Protein AF-A0A5M9JYK7-F1 (afdb_monomer)

Secondary structure (DSSP, 8-state):
-GGGT--EEEE---SSHHHHHHHHHHHGGG-SEEEE-GGG-TT----TTTSHHHHHHHHHHHHT-EEEEEEEE-S-HHHHHHHHHSTTT-HHHH-SEEEEESTT-THHHHHHHHHHHHHHHHHTT----------PPPPP------------------------------------PPP--EEEEE---S-----S-S--TTS------PPTT-PPPPPHHHHHHHHHHHHHHTTTTEEEEE-SS----STT--PEEEE--B-PPPTT-TTPPPP--SSS---B-HHHHHHTT-SEEEESHHHHT--

InterPro domains:
  IPR001754 Orotidine 5'-phosphate decarboxylase domain [PF00215] (6-123)
  IPR001754 Orotidine 5'-phosphate decarboxylase domain [PF00215] (221-306)
  IPR001754 Orotidine 5'-phosphate decarboxylase domain [SM00934] (7-307)
  IPR011060 Ribulose-phosphate binding barrel [SSF51366] (2-306)
  IPR013785 Aldolase-type TIM barrel [G3DSA:3.20.20.70] (1-307)
  IPR014732 Orotidine 5'-phosphate decarboxylase [PTHR32119] (1-306)
  IPR018089 Orotidine 5'-phosphate decarboxylase, active site [PS00156] (67-80)

Sequence (307 aa):
MTLKQSNLCVSADVSTTGELLRLADAVGPSIVVLKTHYDLINNWDYNPTTGTGARLNRLARRHGFLIFEDRKFGDIGNTVQLQYTEGTAKIIEWSHITNVNMIPGKASVDSMAEAAARWRERKRYEVKTDISVGTPRPESIEDDEDQITSPISLNSKPNEFADGSHGLEAHDEMNIGRKASIVSITTVSQHFEPANSPRSRSDFDIEEEAYPGIDEAPLERDYTDACVASAREHKQYVMGFISQESLNTDADDDFISMTPGCQLPPENDEEAELEGDGKGQQYNTPGKLVGLGCDVVIVGRGILRAD

Nearest PDB structures (foldseek):
  2v30-assembly1_A  TM=9.308E-01  e=7.669E-21  Homo sapiens
  8u0z-assembly1_A  TM=8.889E-01  e=4.157E-20  Coffea arabica
  2jgy-assembly1_B  TM=9.109E-01  e=2.843E-18  Homo sapiens
  2jgy-assembly1_A  TM=8.913E-01  e=2.233E-18  Homo sapiens
  8u0z-assembly1_B  TM=8.763E-01  e=1.286E-17  Coffea arabica

pLDDT: mean 75.57, std 25.3, range [24.7, 98.75]

Foldseek 3Di:
DVVLPAQAEEAQQDAALVSSLVVLLVCLQHYAEYEYALVSHPDFDLDLCPTSLNSSQVSCVVSVHFYEYAPAAEDAQVVLLCVCCHDSPRVLSRHLEYEYECNNHLSNVVNNLVSQVVVLVVVVPDDDDDDDDDDDDDDDDDDDDDDDDDDDDDDDDDDDDDDDDDDDDDDDDDDPDRGGRAYAYEQPQQPDPPPVDVPPVPDDPDPPDDDPPDDDDDDSVVSLVSSVVSCVVPVVHYQYYAHQADPPDDPPDRHAYEYEQEAQDDPVDNPDQDDAPVPRRHHDYPVVSVVRVHSHYYDYCNVVVDD

Organism: Monilinia fructicola (NCBI:txid38448)

Structure (mmCIF, N/CA/C/O backbone):
data_AF-A0A5M9JYK7-F1
#
_entry.id   AF-A0A5M9JYK7-F1
#
loop_
_atom_site.group_PDB
_atom_site.id
_atom_site.type_symbol
_atom_site.label_atom_id
_atom_site.label_alt_id
_atom_site.label_comp_id
_atom_site.label_asym_id
_atom_site.label_entity_id
_atom_site.label_seq_id
_atom_site.pdbx_PDB_ins_code
_atom_site.Cartn_x
_atom_site.Cartn_y
_atom_site.Cartn_z
_atom_site.occupancy
_atom_site.B_iso_or_equiv
_atom_site.auth_seq_id
_atom_site.auth_comp_id
_atom_site.auth_asym_id
_atom_site.auth_atom_id
_atom_site.pdbx_PDB_model_num
ATOM 1 N N . MET A 1 1 ? -15.557 0.238 -0.895 1.00 89.75 1 MET A N 1
ATOM 2 C CA . MET A 1 1 ? -15.848 1.433 -0.077 1.00 89.75 1 MET A CA 1
ATOM 3 C C . MET A 1 1 ? -17.348 1.627 0.075 1.00 89.75 1 MET A C 1
ATOM 5 O O . MET A 1 1 ? -17.850 1.290 1.136 1.00 89.75 1 MET A O 1
ATOM 9 N N . THR A 1 2 ? -18.087 1.998 -0.977 1.00 94.06 2 THR A N 1
ATOM 10 C CA . THR A 1 2 ? -19.542 2.272 -0.916 1.00 94.06 2 THR A CA 1
ATOM 11 C C . THR A 1 2 ? -20.386 1.159 -0.286 1.00 94.06 2 THR A C 1
ATOM 13 O O . THR A 1 2 ? -21.128 1.424 0.650 1.00 94.06 2 THR A O 1
ATOM 16 N N . LEU A 1 3 ? -20.225 -0.098 -0.727 1.00 93.88 3 LEU A N 1
ATOM 17 C CA . LEU A 1 3 ? -21.000 -1.236 -0.196 1.00 93.88 3 LEU A CA 1
ATOM 18 C C . LEU A 1 3 ? -20.774 -1.497 1.299 1.00 93.88 3 LEU A C 1
ATOM 20 O O . LEU A 1 3 ? -21.675 -1.968 1.980 1.00 93.88 3 LEU A O 1
ATOM 24 N N . LYS A 1 4 ? -19.567 -1.213 1.794 1.00 95.06 4 LYS A N 1
ATOM 25 C CA . LYS A 1 4 ? -19.180 -1.441 3.193 1.00 95.06 4 LYS A CA 1
ATOM 26 C C . LYS A 1 4 ? -19.300 -0.182 4.046 1.00 95.06 4 LYS A C 1
ATOM 28 O O . LYS A 1 4 ? -18.967 -0.234 5.220 1.00 95.06 4 LYS A O 1
ATOM 33 N N . GLN A 1 5 ? -19.689 0.940 3.431 1.00 96.94 5 GLN A N 1
ATOM 34 C CA . GLN A 1 5 ? -19.696 2.274 4.035 1.00 96.94 5 GLN A CA 1
ATOM 35 C C . GLN A 1 5 ? -18.413 2.564 4.829 1.00 96.94 5 GLN A C 1
ATOM 37 O O . GLN A 1 5 ? -18.447 3.074 5.941 1.00 96.94 5 GLN A O 1
ATOM 42 N N . SER A 1 6 ? -17.272 2.185 4.251 1.00 96.94 6 SER A N 1
ATOM 43 C CA . SER A 1 6 ? -15.971 2.267 4.907 1.00 96.94 6 SER A CA 1
ATOM 44 C C . SER A 1 6 ? -14.921 2.765 3.933 1.00 96.94 6 SER A C 1
ATOM 46 O O . SER A 1 6 ? -14.895 2.369 2.762 1.00 96.94 6 SER A O 1
ATOM 48 N N . ASN A 1 7 ? -14.041 3.606 4.452 1.00 97.12 7 ASN A N 1
ATOM 49 C CA . ASN A 1 7 ? -12.813 4.051 3.825 1.00 97.12 7 ASN A CA 1
ATOM 50 C C . ASN A 1 7 ? -11.592 3.776 4.719 1.00 97.12 7 ASN A C 1
ATOM 52 O O . ASN A 1 7 ? -10.598 4.495 4.683 1.00 97.12 7 ASN A O 1
ATOM 56 N N . LEU A 1 8 ? -11.675 2.728 5.539 1.00 98.25 8 LEU A N 1
ATOM 57 C CA . LEU A 1 8 ? -10.618 2.354 6.466 1.00 98.25 8 LEU A CA 1
ATOM 58 C C . LEU A 1 8 ? -9.653 1.342 5.840 1.00 98.25 8 LEU A C 1
ATOM 60 O O . LEU A 1 8 ? -10.057 0.275 5.360 1.00 98.25 8 LEU A O 1
ATOM 64 N N . CYS A 1 9 ? -8.365 1.653 5.925 1.00 98.62 9 CYS A N 1
ATOM 65 C CA . CYS A 1 9 ? -7.265 0.722 5.753 1.00 98.62 9 CYS A CA 1
ATOM 66 C C . CYS A 1 9 ? -6.640 0.398 7.117 1.00 98.62 9 CYS A C 1
ATOM 68 O O . CYS A 1 9 ? -6.254 1.302 7.858 1.00 98.62 9 CYS A O 1
ATOM 70 N N . VAL A 1 10 ? -6.507 -0.887 7.451 1.00 98.69 10 VAL A N 1
ATOM 71 C CA . VAL A 1 10 ? -5.803 -1.312 8.674 1.00 98.69 10 VAL A CA 1
ATOM 72 C C . VAL A 1 10 ? -4.359 -1.674 8.348 1.00 98.69 10 VAL A C 1
ATOM 74 O O . VAL A 1 10 ? -4.120 -2.543 7.513 1.00 98.69 10 VAL A O 1
ATOM 77 N N . SER A 1 11 ? -3.405 -1.040 9.037 1.00 98.38 11 SER A N 1
ATOM 78 C CA . SER A 1 11 ? -1.985 -1.417 9.045 1.00 98.38 11 SER A CA 1
ATOM 79 C C . SER A 1 11 ? -1.761 -2.556 10.033 1.00 98.38 11 SER A C 1
ATOM 81 O O . SER A 1 11 ? -1.715 -2.340 11.243 1.00 98.38 11 SER A O 1
ATOM 83 N N . ALA A 1 12 ? -1.654 -3.778 9.518 1.00 98.06 12 ALA A N 1
ATOM 84 C CA . ALA A 1 12 ? -1.535 -5.000 10.304 1.00 98.06 12 ALA A CA 1
ATOM 85 C C . ALA A 1 12 ? -0.074 -5.305 10.686 1.00 98.06 12 ALA A C 1
ATOM 87 O O . ALA A 1 12 ? 0.472 -6.346 10.321 1.00 98.06 12 ALA A O 1
ATOM 88 N N . ASP A 1 13 ? 0.554 -4.391 11.428 1.00 97.19 13 ASP A N 1
ATOM 89 C CA . ASP A 1 13 ? 1.955 -4.484 11.858 1.00 97.19 13 ASP A CA 1
ATOM 90 C C . ASP A 1 13 ? 2.110 -5.419 13.073 1.00 97.19 13 ASP A C 1
ATOM 92 O O . ASP A 1 13 ? 2.351 -4.993 14.203 1.00 97.19 13 ASP A O 1
ATOM 96 N N . VAL A 1 14 ? 1.927 -6.717 12.830 1.00 97.94 14 VAL A N 1
ATOM 97 C CA . VAL A 1 14 ? 2.096 -7.809 13.805 1.00 97.94 14 VAL A CA 1
ATOM 98 C C . VAL A 1 14 ? 3.279 -8.696 13.413 1.00 97.94 14 VAL A C 1
ATOM 100 O O . VAL A 1 14 ? 3.763 -8.622 12.289 1.00 97.94 14 VAL A O 1
ATOM 103 N N . SER A 1 15 ? 3.759 -9.550 14.321 1.00 97.56 15 SER A N 1
ATOM 104 C CA . SER A 1 15 ? 4.987 -10.334 14.092 1.00 97.56 15 SER A CA 1
ATOM 105 C C . SER A 1 15 ? 4.751 -11.785 13.675 1.00 97.56 15 SER A C 1
ATOM 107 O O . SER A 1 15 ? 5.704 -12.491 13.336 1.00 97.56 15 SER A O 1
ATOM 109 N N . THR A 1 16 ? 3.509 -12.279 13.716 1.00 98.50 16 THR A N 1
ATOM 110 C CA . THR A 1 16 ? 3.208 -13.684 13.405 1.00 98.50 16 THR A CA 1
ATOM 111 C C . THR A 1 16 ? 2.053 -13.851 12.421 1.00 98.50 16 THR A C 1
ATOM 113 O O . THR A 1 16 ? 1.063 -13.119 12.438 1.00 98.50 16 THR A O 1
ATOM 116 N N . THR A 1 17 ? 2.128 -14.905 11.604 1.00 98.38 17 THR A N 1
ATOM 117 C CA . THR A 1 17 ? 1.060 -15.295 10.669 1.00 98.38 17 THR A CA 1
ATOM 118 C C . THR A 1 17 ? -0.268 -15.538 11.398 1.00 98.38 17 THR A C 1
ATOM 120 O O . THR A 1 17 ? -1.339 -15.246 10.868 1.00 98.38 17 THR A O 1
ATOM 123 N N . GLY A 1 18 ? -0.223 -16.088 12.616 1.00 98.38 18 GLY A N 1
ATOM 124 C CA . GLY A 1 18 ? -1.423 -16.376 13.401 1.00 98.38 18 GLY A CA 1
ATOM 125 C C . GLY A 1 18 ? -2.172 -15.109 13.812 1.00 98.38 18 GLY A C 1
ATOM 126 O O . GLY A 1 18 ? -3.389 -15.049 13.654 1.00 98.38 18 GLY A O 1
ATOM 127 N N . GLU A 1 19 ? -1.453 -14.103 14.310 1.00 98.19 19 GLU A N 1
ATOM 128 C CA . GLU A 1 19 ? -2.026 -12.798 14.662 1.00 98.19 19 GLU A CA 1
ATOM 129 C C . GLU A 1 19 ? -2.559 -12.083 13.428 1.00 98.19 19 GLU A C 1
ATOM 131 O O . GLU A 1 19 ? -3.698 -11.628 13.445 1.00 98.19 19 GLU A O 1
ATOM 136 N N . LEU A 1 20 ? -1.785 -12.076 12.339 1.00 98.69 20 LEU A N 1
ATOM 137 C CA . LEU A 1 20 ? -2.159 -11.409 11.095 1.00 98.69 20 LEU A CA 1
ATOM 138 C C . LEU A 1 20 ? -3.490 -11.934 10.550 1.00 98.69 20 LEU A C 1
ATOM 140 O O . LEU A 1 20 ? -4.377 -11.160 10.203 1.00 98.69 20 LEU A O 1
ATOM 144 N N . LEU A 1 21 ? -3.654 -13.258 10.504 1.00 98.62 21 LEU A N 1
ATOM 145 C CA . LEU A 1 21 ? -4.875 -13.872 9.984 1.00 98.62 21 LEU A CA 1
ATOM 146 C C . LEU A 1 21 ? -6.075 -13.693 10.918 1.00 98.62 21 LEU A C 1
ATOM 148 O O . LEU A 1 21 ? -7.182 -13.503 10.422 1.00 98.62 21 LEU A O 1
ATOM 152 N N . ARG A 1 22 ? -5.876 -13.742 12.244 1.00 98.56 22 ARG A N 1
ATOM 153 C CA . ARG A 1 22 ? -6.954 -13.466 13.211 1.00 98.56 22 ARG A CA 1
ATOM 154 C C . ARG A 1 22 ? -7.416 -12.017 13.121 1.00 98.56 22 ARG A C 1
ATOM 156 O O . ARG A 1 22 ? -8.615 -11.777 13.049 1.00 98.56 22 ARG A O 1
ATOM 163 N N . LEU A 1 23 ? -6.473 -11.078 13.073 1.00 98.50 23 LEU A N 1
ATOM 164 C CA . LEU A 1 23 ? -6.766 -9.661 12.902 1.00 98.50 23 LEU A CA 1
ATOM 165 C C . LEU A 1 23 ? -7.528 -9.428 11.596 1.00 98.50 23 LEU A C 1
ATOM 167 O O . LEU A 1 23 ? -8.591 -8.823 11.623 1.00 98.50 23 LEU A O 1
ATOM 171 N N . ALA A 1 24 ? -7.028 -9.956 10.475 1.00 98.50 24 ALA A N 1
ATOM 172 C CA . ALA A 1 24 ? -7.654 -9.805 9.163 1.00 98.50 24 ALA A CA 1
ATOM 173 C C . ALA A 1 24 ? -9.088 -10.360 9.103 1.00 98.50 24 ALA A C 1
ATOM 175 O O . ALA A 1 24 ? -9.934 -9.786 8.421 1.00 98.50 24 ALA A O 1
ATOM 176 N N . ASP A 1 25 ? -9.369 -11.469 9.793 1.00 98.44 25 ASP A N 1
ATOM 177 C CA . ASP A 1 25 ? -10.724 -12.026 9.886 1.00 98.44 25 ASP A CA 1
ATOM 178 C C . ASP A 1 25 ? -11.631 -11.155 10.773 1.00 98.44 25 ASP A C 1
ATOM 180 O O . ASP A 1 25 ? -12.777 -10.910 10.407 1.00 98.44 25 ASP A O 1
ATOM 184 N N . ALA A 1 26 ? -11.103 -10.626 11.883 1.00 98.38 26 ALA A N 1
ATOM 185 C CA . ALA A 1 26 ? -11.845 -9.793 12.830 1.00 98.38 26 ALA A CA 1
ATOM 186 C C . ALA A 1 26 ? -12.199 -8.406 12.268 1.00 98.38 26 ALA A C 1
ATOM 188 O O . ALA A 1 26 ? -13.352 -7.988 12.336 1.00 98.38 26 ALA A O 1
ATOM 189 N N . VAL A 1 27 ? -11.229 -7.695 11.680 1.00 98.12 27 VAL A N 1
ATOM 190 C CA . VAL A 1 27 ? -11.460 -6.357 11.096 1.00 98.12 27 VAL A CA 1
ATOM 191 C C . VAL A 1 27 ? -12.045 -6.431 9.689 1.00 98.12 27 VAL A C 1
ATOM 193 O O . VAL A 1 27 ? -12.556 -5.433 9.181 1.00 98.12 27 VAL A O 1
ATOM 196 N N . GLY A 1 28 ? -11.974 -7.606 9.056 1.00 97.94 28 GLY A N 1
ATOM 197 C CA . GLY A 1 28 ? -12.358 -7.862 7.672 1.00 97.94 28 GLY A CA 1
ATOM 198 C C . GLY A 1 28 ? -13.677 -7.207 7.263 1.00 97.94 28 GLY A C 1
ATOM 199 O O . GLY A 1 28 ? -13.671 -6.493 6.262 1.00 97.94 28 GLY A O 1
ATOM 200 N N . PRO A 1 29 ? -14.787 -7.366 8.008 1.00 97.50 29 PRO A N 1
ATOM 201 C CA . PRO A 1 29 ? -16.074 -6.744 7.684 1.00 97.50 29 PRO A CA 1
ATOM 202 C C . PRO A 1 29 ? -16.071 -5.206 7.651 1.00 97.50 29 PRO A C 1
ATOM 204 O O . PRO A 1 29 ? -16.860 -4.628 6.909 1.00 97.50 29 PRO A O 1
ATOM 207 N N . SER A 1 30 ? -15.161 -4.546 8.370 1.00 98.06 30 SER A N 1
ATOM 208 C CA . SER A 1 30 ? -15.150 -3.084 8.556 1.00 98.06 30 SER A CA 1
ATOM 209 C C . SER A 1 30 ? -14.125 -2.347 7.690 1.00 98.06 30 SER A C 1
ATOM 211 O O . SER A 1 30 ? -14.181 -1.124 7.592 1.00 98.06 30 SER A O 1
ATOM 213 N N . ILE A 1 31 ? -13.190 -3.054 7.051 1.00 98.31 31 ILE A N 1
ATOM 214 C CA . ILE A 1 31 ? -12.087 -2.445 6.284 1.00 98.31 31 ILE A CA 1
ATOM 215 C C . ILE A 1 31 ? -12.270 -2.591 4.775 1.00 98.31 31 ILE A C 1
ATOM 217 O O . ILE A 1 31 ? -12.916 -3.523 4.297 1.00 98.31 31 ILE A O 1
ATOM 221 N N . VAL A 1 32 ? -11.646 -1.711 3.998 1.00 98.06 32 VAL A N 1
ATOM 222 C CA . VAL A 1 32 ? -11.564 -1.847 2.532 1.00 98.06 32 VAL A CA 1
ATOM 223 C C . VAL A 1 32 ? -10.190 -2.281 2.053 1.00 98.06 32 VAL A C 1
ATOM 225 O O . VAL A 1 32 ? -10.090 -2.905 0.996 1.00 98.06 32 VAL A O 1
ATOM 228 N N . VAL A 1 33 ? -9.152 -2.015 2.845 1.00 98.50 33 VAL A N 1
ATOM 229 C CA . VAL A 1 33 ? -7.779 -2.438 2.572 1.00 98.50 33 VAL A CA 1
ATOM 230 C C . VAL A 1 33 ? -7.147 -2.979 3.854 1.00 98.50 33 VAL A C 1
ATOM 232 O O . VAL A 1 33 ? -7.311 -2.412 4.932 1.00 98.50 33 VAL A O 1
ATOM 235 N N . LEU A 1 34 ? -6.427 -4.089 3.740 1.00 98.69 34 LEU A N 1
ATOM 236 C CA . LEU A 1 34 ? -5.527 -4.590 4.770 1.00 98.69 34 LEU A CA 1
ATOM 237 C C . LEU A 1 34 ? -4.098 -4.347 4.291 1.00 98.69 34 LEU A C 1
ATOM 239 O O . LEU A 1 34 ? -3.667 -4.959 3.311 1.00 98.69 34 LEU A O 1
ATOM 243 N N . LYS A 1 35 ? -3.381 -3.456 4.971 1.00 98.75 35 LYS A N 1
ATOM 244 C CA . LYS A 1 35 ? -1.979 -3.176 4.692 1.00 98.75 35 LYS A CA 1
ATOM 245 C C . LYS A 1 35 ? -1.082 -4.114 5.495 1.00 98.75 35 LYS A C 1
ATOM 247 O O . LYS A 1 35 ? -1.273 -4.262 6.701 1.00 98.75 35 LYS A O 1
ATOM 252 N N . THR A 1 36 ? -0.105 -4.724 4.841 1.00 98.50 36 THR A N 1
ATOM 253 C CA . THR A 1 36 ? 0.834 -5.684 5.427 1.00 98.50 36 THR A CA 1
ATOM 254 C C . THR A 1 36 ? 2.276 -5.214 5.286 1.00 98.50 36 THR A C 1
ATOM 256 O O . THR A 1 36 ? 2.585 -4.396 4.421 1.00 98.50 36 THR A O 1
ATOM 259 N N . HIS A 1 37 ? 3.134 -5.762 6.142 1.00 98.38 37 HIS A N 1
ATOM 260 C CA . HIS A 1 37 ? 4.581 -5.821 5.965 1.00 98.38 37 HIS A CA 1
ATOM 261 C C . HIS A 1 37 ? 4.982 -7.288 6.151 1.00 98.38 37 HIS A C 1
ATOM 263 O O . HIS A 1 37 ? 5.146 -7.759 7.282 1.00 98.38 37 HIS A O 1
ATOM 269 N N . TYR A 1 38 ? 5.017 -8.066 5.064 1.00 97.12 38 TYR A N 1
ATOM 270 C CA . TYR A 1 38 ? 5.275 -9.514 5.169 1.00 97.12 38 TYR A CA 1
ATOM 271 C C . TYR A 1 38 ? 6.646 -9.821 5.792 1.00 97.12 38 TYR A C 1
ATOM 273 O O . TYR A 1 38 ? 6.822 -10.855 6.432 1.00 97.12 38 TYR A O 1
ATOM 281 N N . ASP A 1 39 ? 7.605 -8.918 5.606 1.00 96.50 39 ASP A N 1
ATOM 282 C CA . ASP A 1 39 ? 8.982 -8.995 6.082 1.00 96.50 39 ASP A CA 1
ATOM 283 C C . ASP A 1 39 ? 9.119 -8.809 7.602 1.00 96.50 39 ASP A C 1
ATOM 285 O O . ASP A 1 39 ? 10.151 -9.171 8.165 1.00 96.50 39 ASP A O 1
ATOM 289 N N . LEU A 1 40 ? 8.067 -8.348 8.290 1.00 96.88 40 LEU A N 1
ATOM 290 C CA . LEU A 1 40 ? 7.977 -8.357 9.756 1.00 96.88 40 LEU A CA 1
ATOM 291 C C . LEU A 1 40 ? 7.474 -9.695 10.326 1.00 96.88 40 LEU A C 1
ATOM 293 O O . LEU A 1 40 ? 7.554 -9.927 11.536 1.00 96.88 40 LEU A O 1
ATOM 297 N N . ILE A 1 41 ? 6.927 -10.579 9.485 1.00 97.88 41 ILE A N 1
ATOM 298 C CA . ILE A 1 41 ? 6.267 -11.810 9.925 1.00 97.88 41 ILE A CA 1
ATOM 299 C C . ILE A 1 41 ? 7.284 -12.949 10.042 1.00 97.88 41 ILE A C 1
ATOM 301 O O . ILE A 1 41 ? 7.700 -13.552 9.053 1.00 97.88 41 ILE A O 1
ATOM 305 N N . ASN A 1 42 ? 7.604 -13.326 11.281 1.00 97.44 42 ASN A N 1
ATOM 306 C CA . ASN A 1 42 ? 8.633 -14.324 11.603 1.00 97.44 42 ASN A CA 1
ATOM 307 C C . ASN A 1 42 ? 8.400 -15.702 10.959 1.00 97.44 42 ASN A C 1
ATOM 309 O O . ASN A 1 42 ? 9.345 -16.436 10.682 1.00 97.44 42 ASN A O 1
ATOM 313 N N . ASN A 1 43 ? 7.138 -16.087 10.766 1.00 97.25 43 ASN A N 1
ATOM 314 C CA . ASN A 1 43 ? 6.739 -17.394 10.244 1.00 97.25 43 ASN A CA 1
ATOM 315 C C . ASN A 1 43 ? 5.829 -17.268 9.017 1.00 97.25 43 ASN A C 1
ATOM 317 O O . ASN A 1 43 ? 4.771 -17.903 8.944 1.00 97.25 43 ASN A O 1
ATOM 321 N N . TRP A 1 44 ? 6.213 -16.409 8.072 1.00 97.62 44 TRP A N 1
ATOM 322 C CA . TRP A 1 44 ? 5.534 -16.315 6.785 1.00 97.62 44 TRP A CA 1
ATOM 323 C C . TRP A 1 44 ? 5.700 -17.620 5.992 1.00 97.62 44 TRP A C 1
ATOM 325 O O . TRP A 1 44 ? 6.816 -18.031 5.676 1.00 97.62 44 TRP A O 1
ATOM 335 N N . ASP A 1 45 ? 4.588 -18.279 5.661 1.00 97.00 45 ASP A N 1
ATOM 336 C CA . ASP A 1 45 ? 4.591 -19.454 4.789 1.00 97.00 45 ASP A CA 1
ATOM 337 C C . ASP A 1 45 ? 4.506 -19.001 3.325 1.00 97.00 45 ASP A C 1
ATOM 339 O O . ASP A 1 45 ? 3.495 -18.439 2.891 1.00 97.00 45 ASP A O 1
ATOM 343 N N . TYR A 1 46 ? 5.575 -19.261 2.571 1.00 95.75 46 TYR A N 1
ATOM 344 C CA . TYR A 1 46 ? 5.733 -18.877 1.168 1.00 95.75 46 TYR A CA 1
ATOM 345 C C . TYR A 1 46 ? 5.031 -19.819 0.178 1.00 95.75 46 TYR A C 1
ATOM 347 O O . TYR A 1 46 ? 5.139 -19.618 -1.033 1.00 95.75 46 TYR A O 1
ATOM 355 N N . ASN A 1 47 ? 4.311 -20.851 0.638 1.00 94.38 47 ASN A N 1
ATOM 356 C CA . ASN A 1 47 ? 3.578 -21.718 -0.278 1.00 94.38 47 ASN A CA 1
ATOM 357 C C . ASN A 1 47 ? 2.508 -20.914 -1.056 1.00 94.38 47 ASN A C 1
ATOM 359 O O . ASN A 1 47 ? 1.627 -20.304 -0.443 1.00 94.38 47 ASN A O 1
ATOM 363 N N . PRO A 1 48 ? 2.505 -20.955 -2.402 1.00 88.31 48 PRO A N 1
ATOM 364 C CA . PRO A 1 48 ? 1.627 -20.115 -3.221 1.00 88.31 48 PRO A CA 1
ATOM 365 C C . PRO A 1 48 ? 0.133 -20.461 -3.103 1.00 88.31 48 PRO A C 1
ATOM 367 O O . PRO A 1 48 ? -0.719 -19.656 -3.471 1.00 88.31 48 PRO A O 1
ATOM 370 N N . THR A 1 49 ? -0.210 -21.649 -2.599 1.00 89.88 49 THR A N 1
ATOM 371 C CA . THR A 1 49 ? -1.597 -22.148 -2.535 1.00 89.88 49 THR A CA 1
ATOM 372 C C . THR A 1 49 ? -2.111 -22.299 -1.104 1.00 89.88 49 THR A C 1
ATOM 374 O O . THR A 1 49 ? -3.275 -21.995 -0.810 1.00 89.88 49 THR A O 1
ATOM 377 N N . THR A 1 50 ? -1.243 -22.716 -0.183 1.00 94.56 50 THR A N 1
ATOM 378 C CA . THR A 1 50 ? -1.601 -22.973 1.217 1.00 94.56 50 THR A CA 1
ATOM 379 C C . THR A 1 50 ? -1.018 -21.958 2.192 1.00 94.56 50 THR A C 1
ATOM 381 O O . THR A 1 50 ? -1.522 -21.873 3.313 1.00 94.56 50 THR A O 1
ATOM 384 N N . GLY A 1 51 ? -0.022 -21.177 1.767 1.00 95.94 51 GLY A N 1
ATOM 385 C CA . GLY A 1 51 ? 0.750 -20.288 2.626 1.00 95.94 51 GLY A CA 1
ATOM 386 C C . GLY A 1 51 ? 0.025 -19.018 3.053 1.00 95.94 51 GLY A C 1
ATOM 387 O O . GLY A 1 51 ? -1.175 -18.836 2.811 1.00 95.94 51 GLY A O 1
ATOM 388 N N . THR A 1 52 ? 0.753 -18.124 3.721 1.00 97.81 52 THR A N 1
ATOM 389 C CA . THR A 1 52 ? 0.184 -16.942 4.384 1.00 97.81 52 THR A CA 1
ATOM 390 C C . THR A 1 52 ? -0.521 -16.024 3.387 1.00 97.81 52 THR A C 1
ATOM 392 O O . THR A 1 52 ? -1.696 -15.705 3.582 1.00 97.81 52 THR A O 1
ATOM 395 N N . GLY A 1 53 ? 0.125 -15.692 2.264 1.00 96.00 53 GLY A N 1
ATOM 396 C CA . GLY A 1 53 ? -0.479 -14.869 1.208 1.00 96.00 53 GLY A CA 1
ATOM 397 C C . GLY A 1 53 ? -1.739 -15.497 0.594 1.00 96.00 53 GLY A C 1
ATOM 398 O O . GLY A 1 53 ? -2.733 -14.810 0.341 1.00 96.00 53 GLY A O 1
ATOM 399 N N . ALA A 1 54 ? -1.763 -16.821 0.413 1.00 94.06 54 ALA A N 1
ATOM 400 C CA . ALA A 1 54 ? -2.935 -17.527 -0.106 1.00 94.06 54 ALA A CA 1
ATOM 401 C C . ALA A 1 54 ? -4.103 -17.542 0.898 1.00 94.06 54 ALA A C 1
ATOM 403 O O . ALA A 1 54 ? -5.268 -17.415 0.511 1.00 94.06 54 ALA A O 1
ATOM 404 N N . ARG A 1 55 ? -3.803 -17.666 2.197 1.00 98.19 55 ARG A N 1
ATOM 405 C CA . ARG A 1 55 ? -4.783 -17.581 3.291 1.00 98.19 55 ARG A CA 1
ATOM 406 C C . ARG A 1 55 ? -5.369 -16.179 3.420 1.00 98.19 55 ARG A C 1
ATOM 408 O O . ARG A 1 55 ? -6.591 -16.058 3.486 1.00 98.19 55 ARG A O 1
ATOM 415 N N . LEU A 1 56 ? -4.532 -15.143 3.369 1.00 97.69 56 LEU A N 1
ATOM 416 C CA . LEU A 1 56 ? -4.980 -13.748 3.340 1.00 97.69 56 LEU A CA 1
ATOM 417 C C . LEU A 1 56 ? -5.907 -13.484 2.157 1.00 97.69 56 LEU A C 1
ATOM 419 O O . LEU A 1 56 ? -6.970 -12.899 2.328 1.00 97.69 56 LEU A O 1
ATOM 423 N N . ASN A 1 57 ? -5.572 -13.998 0.973 1.00 94.62 57 ASN A N 1
ATOM 424 C CA . ASN A 1 57 ? -6.430 -13.877 -0.202 1.00 94.62 57 ASN A CA 1
ATOM 425 C C . ASN A 1 57 ? -7.817 -14.511 -0.019 1.00 94.62 57 ASN A C 1
ATOM 427 O O . ASN A 1 57 ? -8.796 -14.004 -0.566 1.00 94.62 57 ASN A O 1
ATOM 431 N N . ARG A 1 58 ? -7.931 -15.607 0.742 1.00 95.12 58 ARG A N 1
ATOM 432 C CA . ARG A 1 58 ? -9.239 -16.197 1.072 1.00 95.12 58 ARG A CA 1
ATOM 433 C C . ARG A 1 58 ? -10.052 -15.285 1.989 1.00 95.12 58 ARG A C 1
ATOM 435 O O . ARG A 1 58 ? -11.245 -15.128 1.748 1.00 95.12 58 ARG A O 1
ATOM 442 N N . LEU A 1 59 ? -9.418 -14.660 2.983 1.00 96.81 59 LEU A N 1
ATOM 443 C CA . LEU A 1 59 ? -10.068 -13.682 3.865 1.00 96.81 59 LEU A CA 1
ATOM 444 C C . LEU A 1 59 ? -10.490 -12.422 3.101 1.00 96.81 59 LEU A C 1
ATOM 446 O O . LEU A 1 59 ? -11.636 -12.002 3.212 1.00 96.81 59 LEU A O 1
ATOM 450 N N . ALA A 1 60 ? -9.609 -11.895 2.250 1.00 93.06 60 ALA A N 1
ATOM 451 C CA . ALA A 1 60 ? -9.875 -10.752 1.380 1.00 93.06 60 ALA A CA 1
ATOM 452 C C . ALA A 1 60 ? -11.110 -10.978 0.497 1.00 93.06 60 ALA A C 1
ATOM 454 O O . ALA A 1 60 ? -11.994 -10.127 0.426 1.00 93.06 60 ALA A O 1
ATOM 455 N N . ARG A 1 61 ? -11.221 -12.165 -0.118 1.00 92.19 61 ARG A N 1
ATOM 456 C CA . ARG A 1 61 ? -12.397 -12.552 -0.916 1.00 92.19 61 ARG A CA 1
ATOM 457 C C . ARG A 1 61 ? -13.652 -12.736 -0.068 1.00 92.19 61 ARG A C 1
ATOM 459 O O . ARG A 1 61 ? -14.720 -12.329 -0.502 1.00 92.19 61 ARG A O 1
ATOM 466 N N . ARG A 1 62 ? -13.529 -13.355 1.111 1.00 94.50 62 ARG A N 1
ATOM 467 C CA . ARG A 1 62 ? -14.655 -13.598 2.024 1.00 94.50 62 ARG A CA 1
ATOM 468 C C . ARG A 1 62 ? -15.271 -12.292 2.523 1.00 94.50 62 ARG A C 1
ATOM 470 O O . ARG A 1 62 ? -16.487 -12.172 2.544 1.00 94.50 62 ARG A O 1
ATOM 477 N N . HIS A 1 63 ? -14.432 -11.340 2.922 1.00 95.44 63 HIS A N 1
ATOM 478 C CA . HIS A 1 63 ? -14.858 -10.110 3.592 1.00 95.44 63 HIS A CA 1
ATOM 479 C C . HIS A 1 63 ? -14.905 -8.887 2.669 1.00 95.44 63 HIS A C 1
ATOM 481 O O . HIS A 1 63 ? -15.331 -7.814 3.090 1.00 95.44 63 HIS A O 1
ATOM 487 N N . GLY A 1 64 ? -14.463 -9.018 1.417 1.00 92.56 64 GLY A N 1
ATOM 488 C CA . GLY A 1 64 ? -14.501 -7.944 0.425 1.00 92.56 64 GLY A CA 1
ATOM 489 C C . GLY A 1 64 ? -13.543 -6.791 0.736 1.00 92.56 64 GLY A C 1
ATOM 490 O O . GLY A 1 64 ? -13.974 -5.641 0.802 1.00 92.56 64 GLY A O 1
ATOM 491 N N . PHE A 1 65 ? -12.257 -7.089 0.942 1.00 97.12 65 PHE A N 1
ATOM 492 C CA . PHE A 1 65 ? -11.189 -6.086 1.080 1.00 97.12 65 PHE A CA 1
ATOM 493 C C . PHE A 1 65 ? -10.004 -6.391 0.151 1.00 97.12 65 PHE A C 1
ATOM 495 O O . PHE A 1 65 ? -9.841 -7.522 -0.306 1.00 97.12 65 PHE A O 1
ATOM 502 N N . LEU A 1 66 ? -9.168 -5.388 -0.127 1.00 96.12 66 LEU A N 1
ATOM 503 C CA . LEU A 1 66 ? -7.917 -5.536 -0.880 1.00 96.12 66 LEU A CA 1
ATOM 504 C C . LEU A 1 66 ? -6.720 -5.704 0.061 1.00 96.12 66 LEU A C 1
ATOM 506 O O . LEU A 1 66 ? -6.749 -5.281 1.210 1.00 96.12 66 LEU A O 1
ATOM 510 N N . ILE A 1 67 ? -5.653 -6.319 -0.438 1.00 97.56 67 ILE A N 1
ATOM 511 C CA . ILE A 1 67 ? -4.402 -6.518 0.309 1.00 97.56 67 ILE A CA 1
ATOM 512 C C . ILE A 1 67 ? -3.381 -5.552 -0.269 1.00 97.56 67 ILE A C 1
ATOM 514 O O . ILE A 1 67 ? -3.165 -5.579 -1.480 1.00 97.56 67 ILE A O 1
ATOM 518 N N . PHE A 1 68 ? -2.782 -4.733 0.583 1.00 98.56 68 PHE A N 1
ATOM 519 C CA . PHE A 1 68 ? -1.738 -3.786 0.229 1.00 98.56 68 PHE A CA 1
ATOM 520 C C . PHE A 1 68 ? -0.436 -4.176 0.927 1.00 98.56 68 PHE A C 1
ATOM 522 O O . PHE A 1 68 ? -0.308 -4.026 2.133 1.00 98.56 68 PHE A O 1
ATOM 529 N N . GLU A 1 69 ? 0.540 -4.658 0.171 1.00 98.38 69 GLU A N 1
ATOM 530 C CA . GLU A 1 69 ? 1.879 -4.900 0.694 1.00 98.38 69 GLU A CA 1
ATOM 531 C C . GLU A 1 69 ? 2.707 -3.614 0.636 1.00 98.38 69 GLU A C 1
ATOM 533 O O . GLU A 1 69 ? 3.084 -3.147 -0.446 1.00 98.38 69 GLU A O 1
ATOM 538 N N . ASP A 1 70 ? 2.989 -3.059 1.813 1.00 97.88 70 ASP A N 1
ATOM 539 C CA . ASP A 1 70 ? 3.658 -1.774 2.029 1.00 97.88 70 ASP A CA 1
ATOM 540 C C . ASP A 1 70 ? 5.185 -1.903 1.958 1.00 97.88 70 ASP A C 1
ATOM 542 O O . ASP A 1 70 ? 5.929 -1.475 2.842 1.00 97.88 70 ASP A O 1
ATOM 546 N N . ARG A 1 71 ? 5.655 -2.525 0.875 1.00 96.62 71 ARG A N 1
ATOM 547 C CA . ARG A 1 71 ? 7.063 -2.867 0.681 1.00 96.62 71 ARG A CA 1
ATOM 548 C C . ARG A 1 71 ? 7.955 -1.641 0.484 1.00 96.62 71 ARG A C 1
ATOM 550 O O . ARG A 1 71 ? 9.160 -1.752 0.705 1.00 96.62 71 ARG A O 1
ATOM 557 N N . LYS A 1 72 ? 7.403 -0.509 0.035 1.00 95.31 72 LYS A N 1
ATOM 558 C CA . LYS A 1 72 ? 8.122 0.723 -0.331 1.00 95.31 72 LYS A CA 1
ATOM 559 C C . LYS A 1 72 ? 9.338 0.415 -1.202 1.00 95.31 72 LYS A C 1
ATOM 561 O O . LYS A 1 72 ? 10.484 0.595 -0.788 1.00 95.31 72 LYS A O 1
ATOM 566 N N . PHE A 1 73 ? 9.095 -0.113 -2.400 1.00 95.06 73 PHE A N 1
ATOM 567 C CA . PHE A 1 73 ? 10.175 -0.349 -3.357 1.00 95.06 73 PHE A CA 1
ATOM 568 C C . PHE A 1 73 ? 10.958 0.945 -3.605 1.00 95.06 73 PHE A C 1
ATOM 570 O O . PHE A 1 73 ? 10.372 2.015 -3.671 1.00 95.06 73 PHE A O 1
ATOM 577 N N . GLY A 1 74 ? 12.277 0.867 -3.741 1.00 93.00 74 GLY A N 1
ATOM 578 C CA . GLY A 1 74 ? 13.129 2.057 -3.834 1.00 93.00 74 GLY A CA 1
ATOM 579 C C . GLY A 1 74 ? 14.462 1.748 -4.494 1.00 93.00 74 GLY A C 1
ATOM 580 O O . GLY A 1 74 ? 15.498 2.220 -4.046 1.00 93.00 74 GLY A O 1
ATOM 581 N N . ASP A 1 75 ? 14.427 0.900 -5.519 1.00 92.38 75 ASP A N 1
ATOM 582 C CA . ASP A 1 75 ? 15.599 0.417 -6.246 1.00 92.38 75 ASP A CA 1
ATOM 583 C C . ASP A 1 75 ? 15.442 0.688 -7.751 1.00 92.38 75 ASP A C 1
ATOM 585 O O . ASP A 1 75 ? 14.351 1.028 -8.220 1.00 92.38 75 ASP A O 1
ATOM 589 N N . ILE A 1 76 ? 16.524 0.530 -8.512 1.00 90.88 76 ILE A N 1
ATOM 590 C CA . ILE A 1 76 ? 16.537 0.703 -9.967 1.00 90.88 76 ILE A CA 1
ATOM 591 C C . ILE A 1 76 ? 15.668 -0.346 -10.673 1.00 90.88 76 ILE A C 1
ATOM 593 O O . ILE A 1 76 ? 15.443 -1.449 -10.168 1.00 90.88 76 ILE A O 1
ATOM 597 N N . GLY A 1 77 ? 15.235 -0.012 -11.892 1.00 89.19 77 GLY A N 1
ATOM 598 C CA . GLY A 1 77 ? 14.244 -0.749 -12.682 1.00 89.19 77 GLY A CA 1
ATOM 599 C C . GLY A 1 77 ? 14.349 -2.278 -12.636 1.00 89.19 77 GLY A C 1
ATOM 600 O O . GLY A 1 77 ? 13.458 -2.945 -12.120 1.00 89.19 77 GLY A O 1
ATOM 601 N N . ASN A 1 78 ? 15.446 -2.860 -13.128 1.00 92.38 78 ASN A N 1
ATOM 602 C CA . ASN A 1 78 ? 15.584 -4.321 -13.180 1.00 92.38 78 ASN A CA 1
ATOM 603 C C . ASN A 1 78 ? 15.508 -4.981 -11.790 1.00 92.38 78 ASN A C 1
ATOM 605 O O . ASN A 1 78 ? 14.874 -6.023 -11.624 1.00 92.38 78 ASN A O 1
ATOM 609 N N . THR A 1 79 ? 16.128 -4.366 -10.782 1.00 94.50 79 THR A N 1
ATOM 610 C CA . THR A 1 79 ? 16.130 -4.898 -9.418 1.00 94.50 79 THR A CA 1
ATOM 611 C C . THR A 1 79 ? 14.728 -4.874 -8.819 1.00 94.50 79 THR A C 1
ATOM 613 O O . THR A 1 79 ? 14.294 -5.885 -8.264 1.00 94.50 79 THR A O 1
ATOM 616 N N . VAL A 1 80 ? 13.980 -3.776 -8.986 1.00 93.50 80 VAL A N 1
ATOM 617 C CA . VAL A 1 80 ? 12.606 -3.688 -8.471 1.00 93.50 80 VAL A CA 1
ATOM 618 C C . VAL A 1 80 ? 11.668 -4.689 -9.154 1.00 93.50 80 VAL A C 1
ATOM 620 O O . VAL A 1 80 ? 10.839 -5.292 -8.472 1.00 93.50 80 VAL A O 1
ATOM 623 N N . GLN A 1 81 ? 11.837 -4.971 -10.456 1.00 94.06 81 GLN A N 1
ATOM 624 C CA . GLN A 1 81 ? 11.053 -6.023 -11.126 1.00 94.06 81 GLN A CA 1
ATOM 625 C C . GLN A 1 81 ? 11.257 -7.382 -10.454 1.00 94.06 81 GLN A C 1
ATOM 627 O O . GLN A 1 81 ? 10.284 -8.082 -10.166 1.00 94.06 81 GLN A O 1
ATOM 632 N N . LEU A 1 82 ? 12.512 -7.751 -10.177 1.00 95.25 82 LEU A N 1
ATOM 633 C CA . LEU A 1 82 ? 12.842 -9.027 -9.542 1.00 95.25 82 LEU A CA 1
ATOM 634 C C . LEU A 1 82 ? 12.357 -9.080 -8.090 1.00 95.25 82 LEU A C 1
ATOM 636 O O . LEU A 1 82 ? 11.804 -10.092 -7.675 1.00 95.25 82 LEU A O 1
ATOM 640 N N . GLN A 1 83 ? 12.494 -7.996 -7.324 1.00 95.06 83 GLN A N 1
ATOM 641 C CA . GLN A 1 83 ? 11.970 -7.936 -5.953 1.00 95.06 83 GLN A CA 1
ATOM 642 C C . GLN A 1 83 ? 10.438 -8.064 -5.910 1.00 95.06 83 GLN A C 1
ATOM 644 O O . GLN A 1 83 ? 9.886 -8.626 -4.965 1.00 95.06 83 GLN A O 1
ATOM 649 N N . TYR A 1 84 ? 9.748 -7.543 -6.926 1.00 95.12 84 TYR A N 1
ATOM 650 C CA . TYR A 1 84 ? 8.293 -7.584 -7.018 1.00 95.12 84 TYR A CA 1
ATOM 651 C C . TYR A 1 84 ? 7.758 -8.940 -7.501 1.00 95.12 84 TYR A C 1
ATOM 653 O O . TYR A 1 84 ? 6.760 -9.441 -6.970 1.00 95.12 84 TYR A O 1
ATOM 661 N N . THR A 1 85 ? 8.416 -9.542 -8.496 1.00 94.19 85 THR A N 1
ATOM 662 C CA . THR A 1 85 ? 7.910 -10.735 -9.199 1.00 94.19 85 THR A CA 1
ATOM 663 C C . THR A 1 85 ? 8.543 -12.052 -8.775 1.00 94.19 85 THR A C 1
ATOM 665 O O . THR A 1 85 ? 7.901 -13.096 -8.888 1.00 94.19 85 THR A O 1
ATOM 668 N N . GLU A 1 86 ? 9.768 -12.011 -8.261 1.00 93.06 86 GLU A N 1
ATOM 669 C CA . GLU A 1 86 ? 10.562 -13.188 -7.926 1.00 93.06 86 GLU A CA 1
ATOM 670 C C . GLU A 1 86 ? 10.843 -13.257 -6.412 1.00 93.06 86 GLU A C 1
ATOM 672 O O . GLU A 1 86 ? 10.113 -12.709 -5.579 1.00 93.06 86 GLU A O 1
ATOM 677 N N . GLY A 1 87 ? 11.877 -14.012 -6.036 1.00 90.44 87 GLY A N 1
ATOM 678 C CA . GLY A 1 87 ? 12.239 -14.257 -4.646 1.00 90.44 87 GLY A CA 1
ATOM 679 C C . GLY A 1 87 ? 11.280 -15.215 -3.941 1.00 90.44 87 GLY A C 1
ATOM 680 O O . GLY A 1 87 ? 10.455 -15.890 -4.559 1.00 90.44 87 GLY A O 1
ATOM 681 N N . THR A 1 88 ? 11.417 -15.305 -2.621 1.00 89.62 88 THR A N 1
ATOM 682 C CA . THR A 1 88 ? 10.522 -16.114 -1.784 1.00 89.62 88 THR A CA 1
ATOM 683 C C . THR A 1 88 ? 9.144 -15.472 -1.683 1.00 89.62 88 THR A C 1
ATOM 685 O O . THR A 1 88 ? 8.135 -16.163 -1.791 1.00 89.62 88 THR A O 1
ATOM 688 N N . ALA A 1 89 ? 9.102 -14.147 -1.524 1.00 89.69 89 ALA A N 1
ATOM 689 C CA . ALA A 1 89 ? 7.882 -13.399 -1.261 1.00 89.69 89 ALA A CA 1
ATOM 690 C C . ALA A 1 89 ? 6.916 -13.349 -2.448 1.00 89.69 89 ALA A C 1
ATOM 692 O O . ALA A 1 89 ? 5.709 -13.386 -2.212 1.00 89.69 89 ALA A O 1
ATOM 693 N N . LYS A 1 90 ? 7.432 -13.242 -3.687 1.00 93.31 90 LYS A N 1
ATOM 694 C CA . LYS A 1 90 ? 6.649 -13.105 -4.931 1.00 93.31 90 LYS A CA 1
ATOM 695 C C . LYS A 1 90 ? 5.419 -12.218 -4.734 1.00 93.31 90 LYS A C 1
ATOM 697 O O . LYS A 1 90 ? 4.286 -12.669 -4.901 1.00 93.31 90 LYS A O 1
ATOM 702 N N . ILE A 1 91 ? 5.646 -10.975 -4.302 1.00 95.19 91 ILE A N 1
ATOM 703 C CA . ILE A 1 91 ? 4.602 -10.051 -3.818 1.00 95.19 91 ILE A CA 1
ATOM 704 C C . ILE A 1 91 ? 3.453 -9.928 -4.827 1.00 95.19 91 ILE A C 1
ATOM 706 O O . ILE A 1 91 ? 2.282 -9.929 -4.440 1.00 95.19 91 ILE A O 1
ATOM 710 N N . ILE A 1 92 ? 3.781 -9.916 -6.122 1.00 93.19 92 ILE A N 1
ATOM 711 C CA . ILE A 1 92 ? 2.809 -9.862 -7.218 1.00 93.19 92 ILE A CA 1
ATOM 712 C C . ILE A 1 92 ? 1.763 -10.997 -7.209 1.00 93.19 92 ILE A C 1
ATOM 714 O O . ILE A 1 92 ? 0.654 -10.808 -7.704 1.00 93.19 92 ILE A O 1
ATOM 718 N N . GLU A 1 93 ? 2.073 -12.171 -6.647 1.00 90.00 93 GLU A N 1
ATOM 719 C CA . GLU A 1 93 ? 1.171 -13.334 -6.657 1.00 90.00 93 GLU A CA 1
ATOM 720 C C . GLU A 1 93 ? 0.004 -13.198 -5.674 1.00 90.00 93 GLU A C 1
ATOM 722 O O . GLU A 1 93 ? -1.058 -13.799 -5.874 1.00 90.00 93 GLU A O 1
ATOM 727 N N . TRP A 1 94 ? 0.188 -12.436 -4.595 1.00 93.12 94 TRP A N 1
ATOM 728 C CA . TRP A 1 94 ? -0.770 -12.401 -3.493 1.00 93.12 94 TRP A CA 1
ATOM 729 C C . TRP A 1 94 ? -1.233 -11.002 -3.101 1.00 93.12 94 TRP A C 1
ATOM 731 O O . TRP A 1 94 ? -2.343 -10.898 -2.569 1.00 93.12 94 TRP A O 1
ATOM 741 N N . SER A 1 95 ? -0.448 -9.957 -3.367 1.00 95.00 95 SER A N 1
ATOM 742 C CA . SER A 1 95 ? -0.815 -8.585 -3.030 1.00 95.00 95 SER A CA 1
ATOM 743 C C . SER A 1 95 ? -1.586 -7.898 -4.159 1.00 95.00 95 SER A C 1
ATOM 745 O O . SER A 1 95 ? -1.187 -7.922 -5.327 1.00 95.00 95 SER A O 1
ATOM 747 N N . HIS A 1 96 ? -2.694 -7.246 -3.804 1.00 95.12 96 HIS A N 1
ATOM 748 C CA . HIS A 1 96 ? -3.502 -6.471 -4.747 1.00 95.12 96 HIS A CA 1
ATOM 749 C C . HIS A 1 96 ? -2.901 -5.087 -4.993 1.00 95.12 96 HIS A C 1
ATOM 751 O O . HIS A 1 96 ? -3.037 -4.557 -6.088 1.00 95.12 96 HIS A O 1
ATOM 757 N N . ILE A 1 97 ? -2.253 -4.511 -3.981 1.00 97.44 97 ILE A N 1
ATOM 758 C CA . ILE A 1 97 ? -1.644 -3.185 -4.039 1.00 97.44 97 ILE A CA 1
ATOM 759 C C . ILE A 1 97 ? -0.202 -3.287 -3.543 1.00 97.44 97 ILE A C 1
ATOM 761 O O . ILE A 1 97 ? 0.098 -4.066 -2.637 1.00 97.44 97 ILE A O 1
ATOM 765 N N . THR A 1 98 ? 0.711 -2.517 -4.113 1.00 97.00 98 THR A N 1
ATOM 766 C CA . THR A 1 98 ? 2.030 -2.279 -3.513 1.00 97.00 98 THR A CA 1
ATOM 767 C C . THR A 1 98 ? 2.458 -0.837 -3.740 1.00 97.00 98 THR A C 1
ATOM 769 O O . THR A 1 98 ? 1.749 -0.095 -4.415 1.00 97.00 98 THR A O 1
ATOM 772 N N . ASN A 1 99 ? 3.582 -0.411 -3.172 1.00 95.75 99 ASN A N 1
ATOM 773 C CA . ASN A 1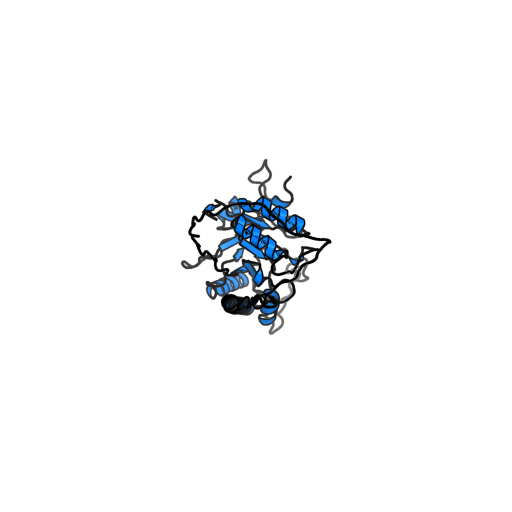 99 ? 4.043 0.963 -3.293 1.00 95.75 99 ASN A CA 1
ATOM 774 C C . ASN A 1 99 ? 5.527 1.104 -3.612 1.00 95.75 99 ASN A C 1
ATOM 776 O O . ASN A 1 99 ? 6.345 0.233 -3.318 1.00 95.75 99 ASN A O 1
ATOM 780 N N . VAL A 1 100 ? 5.856 2.235 -4.230 1.00 94.06 100 VAL A N 1
ATOM 781 C CA . VAL A 1 100 ? 7.203 2.564 -4.696 1.00 94.06 100 VAL A CA 1
ATOM 782 C C . VAL A 1 100 ? 7.545 4.010 -4.346 1.00 94.06 100 VAL A C 1
ATOM 784 O O . VAL A 1 100 ? 6.723 4.912 -4.505 1.00 94.06 100 VAL A O 1
ATOM 787 N N . ASN A 1 101 ? 8.762 4.214 -3.858 1.00 89.88 101 ASN A N 1
ATOM 788 C CA . ASN A 1 101 ? 9.403 5.508 -3.716 1.00 89.88 101 ASN A CA 1
ATOM 789 C C . ASN A 1 101 ? 10.070 5.865 -5.047 1.00 89.88 101 ASN A C 1
ATOM 791 O O . ASN A 1 101 ? 10.800 5.063 -5.629 1.00 89.88 101 ASN A O 1
ATOM 795 N N . MET A 1 102 ? 9.877 7.102 -5.486 1.00 86.12 102 MET A N 1
ATOM 796 C CA . MET A 1 102 ? 10.377 7.631 -6.756 1.00 86.12 102 MET A CA 1
ATOM 797 C C . MET A 1 102 ? 11.813 8.164 -6.690 1.00 86.12 102 MET A C 1
ATOM 799 O O . MET A 1 102 ? 12.281 8.767 -7.650 1.00 86.12 102 MET A O 1
ATOM 803 N N . ILE A 1 103 ? 12.539 7.913 -5.595 1.00 82.94 103 ILE A N 1
ATOM 804 C CA . ILE A 1 103 ? 13.952 8.303 -5.437 1.00 82.94 103 ILE A CA 1
ATOM 805 C C . ILE A 1 103 ? 14.832 7.790 -6.598 1.00 82.94 103 ILE A C 1
ATOM 807 O O . ILE A 1 103 ? 15.630 8.573 -7.106 1.00 82.94 103 ILE A O 1
ATOM 811 N N . PRO A 1 104 ? 14.693 6.538 -7.087 1.00 83.94 104 PRO A N 1
ATOM 812 C CA . PRO A 1 104 ? 15.465 6.063 -8.242 1.00 83.94 104 PRO A CA 1
ATOM 813 C C . PRO A 1 104 ? 14.991 6.638 -9.592 1.00 83.94 104 PRO A C 1
ATOM 815 O O . PRO A 1 104 ? 15.579 6.334 -10.631 1.00 83.94 104 PRO A O 1
ATOM 818 N N . GLY A 1 105 ? 13.920 7.436 -9.594 1.00 85.25 105 GLY A N 1
ATOM 819 C CA . GLY A 1 105 ? 13.291 8.012 -10.774 1.00 85.25 105 GLY A CA 1
ATOM 820 C C . GLY A 1 105 ? 12.192 7.141 -11.390 1.00 85.25 105 GLY A C 1
ATOM 821 O O . GLY A 1 105 ? 11.935 6.004 -10.989 1.00 85.25 105 GLY A O 1
ATOM 822 N N . LYS A 1 106 ? 11.543 7.687 -12.426 1.00 87.50 106 LYS A N 1
ATOM 823 C CA . LYS A 1 106 ? 10.370 7.079 -13.081 1.00 87.50 106 LYS A CA 1
ATOM 824 C C . LYS A 1 106 ? 10.610 5.691 -13.677 1.00 87.50 106 LYS A C 1
ATOM 826 O O . LYS A 1 106 ? 9.678 4.902 -13.774 1.00 87.50 106 LYS A O 1
ATOM 831 N N . ALA A 1 107 ? 11.859 5.361 -14.012 1.00 88.88 107 ALA A N 1
ATOM 832 C CA . ALA A 1 107 ? 12.223 4.065 -14.582 1.00 88.88 107 ALA A CA 1
ATOM 833 C C . ALA A 1 107 ? 11.818 2.882 -13.683 1.00 88.88 107 ALA A C 1
ATOM 835 O O . ALA A 1 107 ? 11.573 1.782 -14.186 1.00 88.88 107 ALA A O 1
ATOM 836 N N . SER A 1 108 ? 11.724 3.091 -12.365 1.00 89.25 108 SER A N 1
ATOM 837 C CA . SER A 1 108 ? 11.233 2.077 -11.429 1.00 89.25 108 SER A CA 1
ATOM 838 C C . SER A 1 108 ? 9.733 1.819 -11.591 1.00 89.25 108 SER A C 1
ATOM 840 O O . SER A 1 108 ? 9.321 0.660 -11.565 1.00 89.25 108 SER A O 1
ATOM 842 N N . VAL A 1 109 ? 8.926 2.854 -11.846 1.00 91.00 109 VAL A N 1
ATOM 843 C CA . VAL A 1 109 ? 7.489 2.711 -12.145 1.00 91.00 109 VAL A CA 1
ATOM 844 C C . VAL A 1 109 ? 7.291 2.043 -13.501 1.00 91.00 109 VAL A C 1
ATOM 846 O O . VAL A 1 109 ? 6.560 1.054 -13.562 1.00 91.00 109 VAL A O 1
ATOM 849 N N . ASP A 1 110 ? 8.005 2.499 -14.540 1.00 92.44 110 ASP A N 1
ATOM 850 C CA . ASP A 1 110 ? 7.987 1.904 -15.888 1.00 92.44 110 ASP A CA 1
ATOM 851 C C . ASP A 1 110 ? 8.256 0.387 -15.798 1.00 92.44 110 ASP A C 1
ATOM 853 O O . ASP A 1 110 ? 7.526 -0.452 -16.332 1.00 92.44 110 ASP A O 1
ATOM 857 N N . SER A 1 111 ? 9.285 0.028 -15.027 1.00 93.75 111 SER A N 1
ATOM 858 C CA . SER A 1 111 ? 9.716 -1.351 -14.812 1.00 93.75 111 SER A CA 1
ATOM 859 C C . SER A 1 111 ? 8.682 -2.195 -14.071 1.00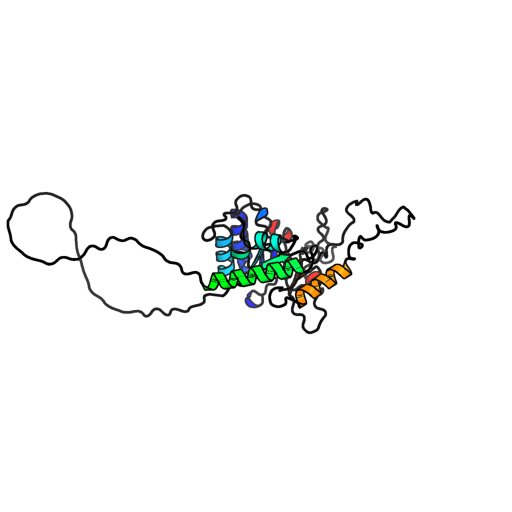 93.75 111 SER A C 1
ATOM 861 O O . SER A 1 111 ? 8.395 -3.326 -14.466 1.00 93.75 111 SER A O 1
ATOM 863 N N . MET A 1 112 ? 8.102 -1.669 -12.992 1.00 92.19 112 MET A N 1
ATOM 864 C CA . MET A 1 112 ? 7.058 -2.379 -12.257 1.00 92.19 112 MET A CA 1
ATOM 865 C C . MET A 1 112 ? 5.792 -2.565 -13.104 1.00 92.19 112 MET A C 1
ATOM 867 O O . MET A 1 112 ? 5.195 -3.643 -13.069 1.00 92.19 112 MET A O 1
ATOM 871 N N . ALA A 1 113 ? 5.413 -1.557 -13.895 1.00 92.31 113 ALA A N 1
ATOM 872 C CA . ALA A 1 113 ? 4.275 -1.625 -14.806 1.00 92.31 113 ALA A CA 1
ATOM 873 C C . ALA A 1 113 ? 4.470 -2.720 -15.864 1.00 92.31 113 ALA A C 1
ATOM 875 O O . ALA A 1 113 ? 3.577 -3.544 -16.086 1.00 92.31 113 ALA A O 1
ATOM 876 N N . GLU A 1 114 ? 5.660 -2.783 -16.466 1.00 94.06 114 GLU A N 1
ATOM 877 C CA . GLU A 1 114 ? 6.031 -3.830 -17.416 1.00 94.06 114 GLU A CA 1
ATOM 878 C C . GLU A 1 114 ? 5.994 -5.224 -16.771 1.00 94.06 114 GLU A C 1
ATOM 880 O O . GLU A 1 114 ? 5.402 -6.159 -17.320 1.00 94.06 114 GLU A O 1
ATOM 885 N N . ALA A 1 115 ? 6.580 -5.369 -15.580 1.00 92.19 115 ALA A N 1
ATOM 886 C CA . ALA A 1 115 ? 6.587 -6.627 -14.841 1.00 92.19 115 ALA A CA 1
ATOM 887 C C . ALA A 1 115 ? 5.159 -7.113 -14.532 1.00 92.19 115 ALA A C 1
ATOM 889 O O . ALA A 1 115 ? 4.843 -8.295 -14.717 1.00 92.19 115 ALA A O 1
ATOM 890 N N . ALA A 1 116 ? 4.267 -6.198 -14.140 1.00 89.88 116 ALA A N 1
ATOM 891 C CA . ALA A 1 116 ? 2.862 -6.500 -13.904 1.00 89.88 116 ALA A CA 1
ATOM 892 C C . ALA A 1 116 ? 2.118 -6.907 -15.181 1.00 89.88 116 ALA A C 1
ATOM 894 O O . ALA A 1 116 ? 1.339 -7.864 -15.157 1.00 89.88 116 ALA A O 1
ATOM 895 N N . ALA A 1 117 ? 2.360 -6.223 -16.303 1.00 89.56 117 ALA A N 1
ATOM 896 C CA . ALA A 1 117 ? 1.774 -6.575 -17.594 1.00 89.56 117 ALA A CA 1
ATOM 897 C C . ALA A 1 117 ? 2.186 -7.993 -18.027 1.00 89.56 117 ALA A C 1
ATOM 899 O O . ALA A 1 117 ? 1.321 -8.841 -18.267 1.00 89.56 117 ALA A O 1
ATOM 900 N N . ARG A 1 118 ? 3.492 -8.295 -17.995 1.00 89.69 118 ARG A N 1
ATOM 901 C CA . ARG A 1 118 ? 4.043 -9.623 -18.320 1.00 89.69 118 ARG A CA 1
ATOM 902 C C . ARG A 1 118 ? 3.490 -10.720 -17.410 1.00 89.69 118 ARG A C 1
ATOM 904 O O . ARG A 1 118 ? 3.176 -11.823 -17.860 1.00 89.69 118 ARG A O 1
ATOM 911 N N . TRP A 1 119 ? 3.353 -10.445 -16.114 1.00 86.44 119 TRP A N 1
ATOM 912 C CA . TRP A 1 119 ? 2.762 -11.397 -15.173 1.00 86.44 119 TRP A CA 1
ATOM 913 C C . TRP A 1 119 ? 1.289 -11.696 -15.492 1.00 86.44 119 TRP A C 1
ATOM 915 O O . TRP A 1 119 ? 0.894 -12.865 -15.516 1.00 86.44 119 TRP A O 1
ATOM 925 N N . ARG A 1 120 ? 0.487 -10.669 -15.813 1.00 80.12 120 ARG A N 1
ATOM 926 C CA . ARG A 1 120 ? -0.929 -10.832 -16.193 1.00 80.12 120 ARG A CA 1
ATOM 927 C C . ARG A 1 120 ? -1.092 -11.661 -17.464 1.00 80.12 120 ARG A C 1
ATOM 929 O O . ARG A 1 120 ? -2.022 -12.463 -17.542 1.00 80.12 120 ARG A O 1
ATOM 936 N N . GLU A 1 121 ? -0.207 -11.484 -18.439 1.00 80.94 121 GLU A N 1
ATOM 937 C CA . GLU A 1 121 ? -0.204 -12.284 -19.665 1.00 80.94 121 GLU A CA 1
ATOM 938 C C . GLU A 1 121 ? 0.062 -13.760 -19.366 1.00 80.94 121 GLU A C 1
ATOM 940 O O . GLU A 1 121 ? -0.732 -14.605 -19.774 1.00 80.94 121 GLU A O 1
ATOM 945 N N . ARG A 1 122 ? 1.092 -14.084 -18.571 1.00 77.19 122 ARG A N 1
ATOM 946 C CA . ARG A 1 122 ? 1.399 -15.475 -18.183 1.00 77.19 122 ARG A CA 1
ATOM 947 C C . ARG A 1 122 ? 0.242 -16.156 -17.449 1.00 77.19 122 ARG A C 1
ATOM 949 O O . ARG A 1 122 ? -0.100 -17.290 -17.773 1.00 77.19 122 ARG A O 1
ATOM 956 N N . LYS A 1 123 ? -0.400 -15.457 -16.505 1.00 64.62 123 LYS A N 1
ATOM 957 C CA . LYS A 1 123 ? -1.556 -15.967 -15.739 1.00 64.62 123 LYS A CA 1
ATOM 958 C C . LYS A 1 123 ? -2.726 -16.406 -16.621 1.00 64.62 123 LYS A C 1
ATOM 960 O O . LYS A 1 123 ? -3.457 -17.313 -16.236 1.00 64.62 123 LYS A O 1
ATOM 965 N N . ARG A 1 124 ? -2.931 -15.775 -17.784 1.00 54.81 124 ARG A N 1
ATOM 966 C CA . ARG A 1 124 ? -4.023 -16.138 -18.706 1.00 54.81 124 ARG A CA 1
ATOM 967 C C . ARG A 1 124 ? -3.813 -17.494 -19.387 1.00 54.81 124 ARG A C 1
ATOM 969 O O . ARG A 1 124 ? -4.791 -18.060 -19.860 1.00 54.81 124 ARG A O 1
ATOM 976 N N . TYR A 1 125 ? -2.584 -18.010 -19.414 1.00 47.19 125 TYR A N 1
ATOM 977 C CA . TYR A 1 125 ? -2.216 -19.238 -20.125 1.00 47.19 125 TYR A CA 1
ATOM 978 C C . TYR A 1 125 ? -1.829 -20.404 -19.198 1.00 47.19 125 TYR A C 1
ATOM 980 O O . TYR A 1 125 ? -1.265 -21.391 -19.666 1.00 47.19 125 TYR A O 1
ATOM 988 N N . GLU A 1 126 ? -2.107 -20.329 -17.892 1.00 47.94 126 GLU A N 1
ATOM 989 C CA . GLU A 1 126 ? -1.792 -21.426 -16.968 1.00 47.94 126 GLU A CA 1
ATOM 990 C C . GLU A 1 126 ? -2.720 -22.634 -17.217 1.00 47.94 126 GLU A C 1
ATOM 992 O O . GLU A 1 126 ? -3.860 -22.678 -16.753 1.00 47.94 126 GLU A O 1
ATOM 997 N N . VAL A 1 127 ? -2.227 -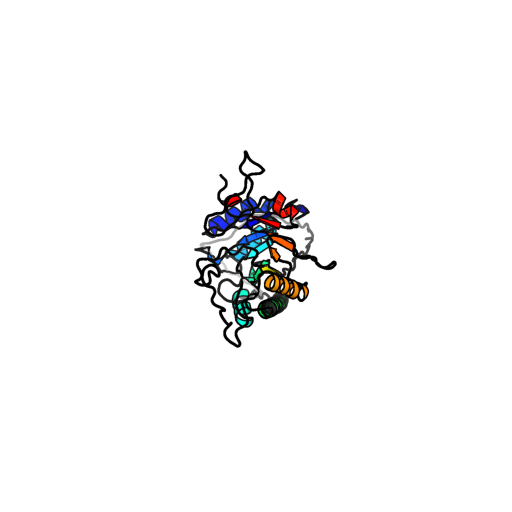23.629 -17.963 1.00 46.38 127 VAL A N 1
ATOM 998 C CA . VAL A 1 127 ? -2.888 -24.929 -18.150 1.00 46.38 127 VAL A CA 1
ATOM 999 C C . VAL A 1 127 ? -2.508 -25.840 -16.984 1.00 46.38 127 VAL A C 1
ATOM 1001 O O . VAL A 1 127 ? -1.376 -26.318 -16.900 1.00 46.38 127 VAL A O 1
ATOM 1004 N N . LYS A 1 128 ? -3.454 -26.111 -16.081 1.00 46.62 128 LYS A N 1
ATOM 1005 C CA . LYS A 1 128 ? -3.275 -27.134 -15.043 1.00 46.62 128 LYS A CA 1
ATOM 1006 C C . LYS A 1 128 ? -3.515 -28.509 -15.650 1.00 46.62 128 LYS A C 1
ATOM 1008 O O . LYS A 1 128 ? -4.632 -28.819 -16.049 1.00 46.62 128 LYS A O 1
ATOM 1013 N N . THR A 1 129 ? -2.461 -29.315 -15.733 1.00 39.84 129 THR A N 1
ATOM 1014 C CA . THR A 1 129 ? -2.560 -30.714 -16.162 1.00 39.84 129 THR A CA 1
ATOM 1015 C C . THR A 1 129 ? -2.412 -31.604 -14.935 1.00 39.84 129 THR A C 1
ATOM 1017 O O . THR A 1 129 ? -1.298 -31.822 -14.463 1.00 39.84 129 THR A O 1
ATOM 1020 N N . ASP A 1 130 ? -3.528 -32.104 -14.410 1.00 35.66 130 ASP A N 1
ATOM 1021 C CA . ASP A 1 130 ? -3.526 -33.146 -13.382 1.00 35.66 130 ASP A CA 1
ATOM 1022 C C . ASP A 1 130 ? -3.390 -34.515 -14.063 1.00 35.66 130 ASP A C 1
ATOM 1024 O O . ASP A 1 130 ? -4.331 -35.026 -14.671 1.00 35.66 130 ASP A O 1
ATOM 1028 N N . ILE A 1 131 ? -2.200 -35.119 -13.993 1.00 43.47 131 ILE A N 1
ATOM 1029 C CA . ILE A 1 131 ? -1.973 -36.481 -14.492 1.00 43.47 131 ILE A CA 1
ATOM 1030 C C . ILE A 1 131 ? -2.279 -37.453 -13.352 1.00 43.47 131 ILE A C 1
ATOM 1032 O O . ILE A 1 131 ? -1.447 -37.677 -12.473 1.00 43.47 131 ILE A O 1
ATOM 1036 N N . SER A 1 132 ? -3.471 -38.050 -13.368 1.00 38.53 132 SER A N 1
ATOM 1037 C CA . SER A 1 132 ? -3.757 -39.216 -12.529 1.00 38.53 132 SER A CA 1
ATOM 1038 C C . SER A 1 132 ? -3.305 -40.485 -13.256 1.00 38.53 132 SER A C 1
ATOM 1040 O O . SER A 1 132 ? -3.756 -40.789 -14.358 1.00 38.53 132 SER A O 1
ATOM 1042 N N . VAL A 1 133 ? -2.362 -41.218 -12.662 1.00 42.84 133 VAL A N 1
ATOM 1043 C CA . VAL A 1 133 ? -1.881 -42.495 -13.204 1.00 42.84 133 VAL A CA 1
ATOM 1044 C C . VAL A 1 133 ? -2.703 -43.611 -12.563 1.00 42.84 133 VAL A C 1
ATOM 1046 O O . VAL A 1 133 ? -2.384 -44.090 -11.479 1.00 42.84 133 VAL A O 1
ATOM 1049 N N . GLY A 1 134 ? -3.804 -43.991 -13.209 1.00 40.81 134 GLY A N 1
ATOM 1050 C CA . GLY A 1 134 ? -4.577 -45.184 -12.870 1.00 40.81 134 GLY A CA 1
ATOM 1051 C C . GLY A 1 134 ? -4.351 -46.259 -13.926 1.00 40.81 134 GLY A C 1
ATOM 1052 O O . GLY A 1 134 ? -4.584 -46.014 -15.105 1.00 40.81 134 GLY A O 1
ATOM 1053 N N . THR A 1 135 ? -3.884 -47.443 -13.526 1.00 42.62 135 THR A N 1
ATOM 1054 C CA . THR A 1 135 ? -3.758 -48.602 -14.426 1.00 42.62 135 THR A CA 1
ATOM 1055 C C . THR A 1 135 ? -5.153 -48.999 -14.932 1.00 42.62 135 THR A C 1
ATOM 1057 O O . THR A 1 135 ? -5.972 -49.414 -14.107 1.00 42.62 135 THR A O 1
ATOM 1060 N N . PRO A 1 136 ? -5.460 -48.907 -16.239 1.00 41.72 136 PRO A N 1
ATOM 1061 C CA . PRO A 1 136 ? -6.740 -49.363 -16.765 1.00 41.72 136 PRO A CA 1
ATOM 1062 C C . PRO A 1 136 ? -6.763 -50.890 -16.696 1.00 41.72 136 PRO A C 1
ATOM 1064 O O . PRO A 1 136 ? -5.883 -51.544 -17.257 1.00 41.72 136 PRO A O 1
ATOM 1067 N N . ARG A 1 137 ? -7.736 -51.474 -15.992 1.00 39.84 137 ARG A N 1
ATOM 1068 C CA . ARG A 1 137 ? -8.018 -52.909 -16.113 1.00 39.84 137 ARG A CA 1
ATOM 1069 C C . ARG A 1 137 ? -9.072 -53.082 -17.209 1.00 39.84 137 ARG A C 1
ATOM 1071 O O . 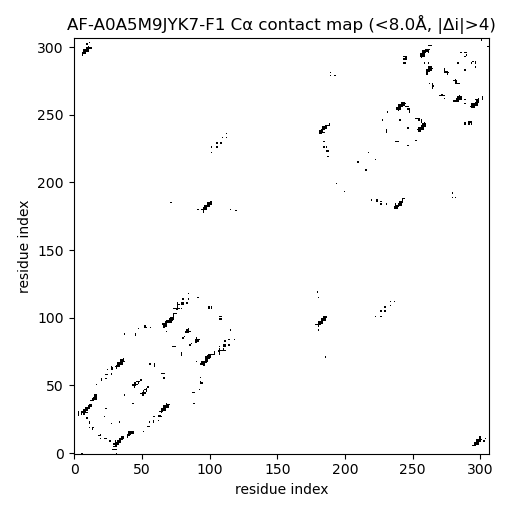ARG A 1 137 ? -10.157 -52.532 -17.044 1.00 39.84 137 ARG A O 1
ATOM 1078 N N . PRO A 1 138 ? -8.766 -53.783 -18.313 1.00 43.00 138 PRO A N 1
ATOM 1079 C CA . PRO A 1 138 ? -9.771 -54.129 -19.302 1.00 43.00 138 PRO A CA 1
ATOM 1080 C C . PRO A 1 138 ? -10.716 -55.181 -18.722 1.00 43.00 138 PRO A C 1
ATOM 1082 O O . PRO A 1 138 ? -10.274 -56.157 -18.112 1.00 43.00 138 PRO A O 1
ATOM 1085 N N . GLU A 1 139 ? -12.010 -54.930 -18.888 1.00 38.84 139 GLU A N 1
ATOM 1086 C CA . GLU A 1 139 ? -13.082 -55.845 -18.529 1.00 38.84 139 GLU A CA 1
ATOM 1087 C C . GLU A 1 139 ? -13.038 -57.125 -19.376 1.00 38.84 139 GLU A C 1
ATOM 1089 O O . GLU A 1 139 ? -12.542 -57.164 -20.503 1.00 38.84 139 GLU A O 1
ATOM 1094 N N . SER A 1 140 ? -13.534 -58.175 -18.737 1.00 39.84 140 SER A N 1
ATOM 1095 C CA . SER A 1 140 ? -13.655 -59.574 -19.124 1.00 39.84 140 SER A CA 1
ATOM 1096 C C . SER A 1 140 ? -14.388 -59.830 -20.443 1.00 39.84 140 SER A C 1
ATOM 1098 O O . SER A 1 140 ? -15.432 -59.238 -20.700 1.00 39.84 140 SER A O 1
ATOM 1100 N N . ILE A 1 141 ? -13.897 -60.819 -21.197 1.00 32.84 141 ILE A N 1
ATOM 1101 C CA . ILE A 1 141 ? -14.712 -61.661 -22.082 1.00 32.84 141 ILE A CA 1
ATOM 1102 C C . ILE A 1 141 ? -14.746 -63.062 -21.456 1.00 32.84 141 ILE A C 1
ATOM 1104 O O . ILE A 1 141 ? -13.725 -63.554 -20.972 1.00 32.84 141 ILE A O 1
ATOM 1108 N N . GLU A 1 142 ? -15.959 -63.598 -21.410 1.00 37.22 142 GLU A N 1
ATOM 1109 C CA . GLU A 1 142 ? -16.450 -64.819 -20.768 1.00 37.22 142 GLU A CA 1
ATOM 1110 C C . GLU A 1 142 ? -15.894 -66.106 -21.411 1.00 37.22 142 GLU A C 1
ATOM 1112 O O . GLU A 1 142 ? -15.469 -66.090 -22.565 1.00 37.22 142 GLU A O 1
ATOM 1117 N N . ASP A 1 143 ? -15.851 -67.212 -20.655 1.00 32.78 143 ASP A N 1
ATOM 1118 C CA . ASP A 1 143 ? -16.729 -68.372 -20.910 1.00 32.78 143 ASP A CA 1
ATOM 1119 C C . ASP A 1 143 ? -16.493 -69.529 -19.911 1.00 32.78 143 ASP A C 1
ATOM 1121 O O . ASP A 1 143 ? -15.403 -69.726 -19.367 1.00 32.78 143 ASP A O 1
ATOM 1125 N N . ASP A 1 144 ? -17.595 -70.238 -19.672 1.00 31.42 144 ASP A N 1
ATOM 1126 C CA . ASP A 1 144 ? -17.940 -71.230 -18.649 1.00 31.42 144 ASP A CA 1
ATOM 1127 C C . ASP A 1 144 ? -17.151 -72.563 -18.640 1.00 31.42 144 ASP A C 1
ATOM 1129 O O . ASP A 1 144 ? -16.753 -73.083 -19.678 1.00 31.42 144 ASP A O 1
ATOM 1133 N N . GLU A 1 145 ? -16.977 -73.167 -17.452 1.00 33.38 145 GLU A N 1
ATOM 1134 C CA . GLU A 1 145 ? -17.742 -74.353 -16.979 1.00 33.38 145 GLU A CA 1
ATOM 1135 C C . GLU A 1 145 ? -17.089 -75.034 -15.740 1.00 33.38 145 GLU A C 1
ATOM 1137 O O . GLU A 1 145 ? -15.936 -75.463 -15.747 1.00 33.38 145 GLU A O 1
ATOM 1142 N N . ASP A 1 146 ? -17.885 -75.111 -14.666 1.00 32.69 146 ASP A N 1
ATOM 1143 C CA . ASP A 1 146 ? -18.011 -76.099 -13.575 1.00 32.69 146 ASP A CA 1
ATOM 1144 C C . ASP A 1 146 ? -16.856 -77.037 -13.133 1.00 32.69 146 ASP A C 1
ATOM 1146 O O . ASP A 1 146 ? -16.499 -77.991 -13.821 1.00 32.69 146 ASP A O 1
ATOM 1150 N N . GLN A 1 147 ? -16.469 -76.942 -11.842 1.00 32.16 147 GLN A N 1
ATOM 1151 C CA . GLN A 1 147 ? -16.677 -78.027 -10.848 1.00 32.16 147 GLN A CA 1
ATOM 1152 C C . GLN A 1 147 ? -16.272 -77.665 -9.395 1.00 32.16 147 GLN A C 1
ATOM 1154 O O . GLN A 1 147 ? -15.110 -77.470 -9.058 1.00 32.16 147 GLN A O 1
ATOM 1159 N N . ILE A 1 148 ? -17.296 -77.639 -8.532 1.00 33.03 148 ILE A N 1
ATOM 1160 C CA . ILE A 1 148 ? -17.426 -78.153 -7.149 1.00 33.03 148 ILE A CA 1
ATOM 1161 C C . ILE A 1 148 ? -16.139 -78.363 -6.312 1.00 33.03 148 ILE A C 1
ATOM 1163 O O . ILE A 1 148 ? -15.392 -79.316 -6.502 1.00 33.03 148 ILE A O 1
ATOM 1167 N N . THR A 1 149 ? -15.986 -77.556 -5.256 1.00 28.23 149 THR A N 1
ATOM 1168 C CA . THR A 1 149 ? -15.851 -77.922 -3.819 1.00 28.23 149 THR A CA 1
ATOM 1169 C C . THR A 1 149 ? -15.303 -76.704 -3.059 1.00 28.23 149 THR A C 1
ATOM 1171 O O . THR A 1 149 ? -14.282 -76.134 -3.422 1.00 28.23 149 THR A O 1
ATOM 1174 N N . SER A 1 150 ? -15.962 -76.269 -1.987 1.00 31.11 150 SER A N 1
ATOM 1175 C CA . SER A 1 150 ? -15.375 -75.329 -1.016 1.00 31.11 150 SER A CA 1
ATOM 1176 C C . SER A 1 150 ? -15.634 -75.880 0.387 1.00 31.11 150 SER A C 1
ATOM 1178 O O . SER A 1 150 ? -16.666 -76.517 0.610 1.00 31.11 150 SER A O 1
ATOM 1180 N N . PRO A 1 151 ? -14.710 -75.666 1.338 1.00 41.16 151 PRO A N 1
ATOM 1181 C CA . PRO A 1 151 ? -14.855 -74.417 2.076 1.00 41.16 151 PRO A CA 1
ATOM 1182 C C . PRO A 1 151 ? -13.520 -73.777 2.497 1.00 41.16 151 PRO A C 1
ATOM 1184 O O . PRO A 1 151 ? -12.578 -74.461 2.884 1.00 41.16 151 PRO A O 1
ATOM 1187 N N . ILE A 1 152 ? -13.482 -72.441 2.498 1.00 28.14 152 ILE A N 1
ATOM 1188 C CA . ILE A 1 152 ? -13.248 -71.590 3.684 1.00 28.14 152 ILE A CA 1
ATOM 1189 C C . ILE A 1 152 ? -12.719 -70.203 3.266 1.00 28.14 152 ILE A C 1
ATOM 1191 O O . ILE A 1 152 ? -11.695 -70.066 2.608 1.00 28.14 152 ILE A O 1
ATOM 1195 N N . SER A 1 153 ? -13.410 -69.204 3.823 1.00 31.03 153 SER A N 1
ATOM 1196 C CA . SER A 1 153 ? -12.997 -67.837 4.160 1.00 31.03 153 SER A CA 1
ATOM 1197 C C . SER A 1 153 ? -12.947 -66.718 3.115 1.00 31.03 153 SER A C 1
ATOM 1199 O O . SER A 1 153 ? -12.172 -66.716 2.169 1.00 31.03 153 SER A O 1
ATOM 1201 N N . LEU A 1 154 ? -13.648 -65.665 3.555 1.00 28.58 154 LEU A N 1
ATOM 1202 C CA . LEU A 1 154 ? -13.469 -64.227 3.354 1.00 28.58 154 LEU A CA 1
ATOM 1203 C C . LEU A 1 154 ? -14.240 -63.556 2.209 1.00 28.58 154 LEU A C 1
ATOM 1205 O O . LEU A 1 154 ? -13.849 -63.548 1.051 1.00 28.58 154 LEU A O 1
ATOM 1209 N N . ASN A 1 155 ? -15.259 -62.830 2.683 1.00 36.19 155 ASN A N 1
ATOM 1210 C CA . ASN A 1 155 ? -15.872 -61.615 2.155 1.00 36.19 155 ASN A CA 1
ATOM 1211 C C . ASN A 1 155 ? -16.726 -61.688 0.884 1.00 36.19 155 ASN A C 1
ATOM 1213 O O . ASN A 1 155 ? -16.251 -61.584 -0.241 1.00 36.19 155 ASN A O 1
ATOM 1217 N N . SER A 1 156 ? -18.037 -61.612 1.108 1.00 26.31 156 SER A N 1
ATOM 1218 C CA . SER A 1 156 ? -19.009 -60.755 0.399 1.00 26.31 156 SER A CA 1
ATOM 1219 C C . SER A 1 156 ? -20.242 -60.689 1.323 1.00 26.31 156 SER A C 1
ATOM 1221 O O . SER A 1 156 ? -20.609 -61.712 1.886 1.00 26.31 156 SER A O 1
ATOM 1223 N N . LYS A 1 157 ? -20.711 -59.515 1.788 1.00 35.97 157 LYS A N 1
ATOM 1224 C CA . LYS A 1 157 ? -21.707 -58.608 1.155 1.00 35.97 157 LYS A CA 1
ATOM 1225 C C . LYS A 1 157 ? -22.995 -59.346 0.720 1.00 35.97 157 LYS A C 1
ATOM 1227 O O . LYS A 1 157 ? -22.899 -60.523 0.408 1.00 35.97 157 LYS A O 1
ATOM 1232 N N . PRO A 1 158 ? -24.144 -58.685 0.489 1.00 42.88 158 PRO A N 1
ATOM 1233 C CA . PRO A 1 158 ? -24.665 -57.373 0.902 1.00 42.88 158 PRO A CA 1
ATOM 1234 C C . PRO A 1 158 ? -26.153 -57.493 1.332 1.00 42.88 158 PRO A C 1
ATOM 1236 O O . PRO A 1 158 ? -26.689 -58.587 1.431 1.00 42.88 158 PRO A O 1
ATOM 1239 N N . ASN A 1 159 ? -26.817 -56.367 1.579 1.00 24.70 159 ASN A N 1
ATOM 1240 C CA . ASN A 1 159 ? -28.228 -56.111 1.254 1.00 24.70 159 ASN A CA 1
ATOM 1241 C C . ASN A 1 159 ? -28.443 -54.611 1.549 1.00 24.70 159 ASN A C 1
ATOM 1243 O O . ASN A 1 159 ? -27.888 -54.106 2.519 1.00 24.70 159 ASN A O 1
ATOM 1247 N N . GLU A 1 160 ? -29.153 -53.796 0.779 1.00 25.30 160 GLU A N 1
ATOM 1248 C CA . GLU A 1 160 ? -30.155 -54.054 -0.250 1.00 25.30 160 GLU A CA 1
ATOM 1249 C C . GLU A 1 160 ? -30.638 -52.687 -0.785 1.00 25.30 160 GLU A C 1
ATOM 1251 O O . GLU A 1 160 ? -30.574 -51.718 -0.032 1.00 25.30 160 GLU A O 1
ATOM 1256 N N . PHE A 1 161 ? -31.191 -52.671 -2.010 1.00 26.56 161 PHE A N 1
ATOM 1257 C CA . PHE A 1 161 ? -32.221 -51.739 -2.527 1.00 26.56 161 PHE A CA 1
ATOM 1258 C C . PHE A 1 161 ? -31.904 -50.221 -2.584 1.00 26.56 161 PHE A C 1
ATOM 1260 O O . PHE A 1 161 ? -31.270 -49.651 -1.713 1.00 26.56 161 PHE A O 1
ATOM 1267 N N . ALA A 1 162 ? -32.347 -49.424 -3.552 1.00 28.03 162 ALA A N 1
ATOM 1268 C CA . ALA A 1 162 ? -33.140 -49.596 -4.759 1.00 28.03 162 ALA A CA 1
ATOM 1269 C C . ALA A 1 162 ? -32.924 -48.343 -5.636 1.00 28.03 162 ALA A C 1
ATOM 1271 O O . ALA A 1 162 ? -32.443 -47.307 -5.177 1.00 28.03 162 ALA A O 1
ATOM 1272 N N . ASP A 1 163 ? -33.300 -48.504 -6.897 1.00 27.81 163 ASP A N 1
ATOM 1273 C CA . ASP A 1 163 ? -33.429 -47.530 -7.977 1.00 27.81 163 ASP A CA 1
ATOM 1274 C C . ASP A 1 163 ? -34.248 -46.266 -7.622 1.00 27.81 163 ASP A C 1
ATOM 1276 O O . ASP A 1 163 ? -35.153 -46.301 -6.785 1.00 27.81 163 ASP A O 1
ATOM 1280 N N . GLY A 1 164 ? -33.941 -45.152 -8.295 1.00 27.83 164 GLY A N 1
ATOM 1281 C CA . GLY A 1 164 ? -34.624 -43.868 -8.137 1.00 27.83 164 GLY A CA 1
ATOM 1282 C C . GLY A 1 164 ? -33.900 -42.704 -8.815 1.00 27.83 164 GLY A C 1
ATOM 1283 O O . GLY A 1 164 ? -33.266 -41.882 -8.158 1.00 27.83 164 GLY A O 1
ATOM 1284 N N . SER A 1 165 ? -34.011 -42.615 -10.139 1.00 31.48 165 SER A N 1
ATOM 1285 C CA . SER A 1 165 ? -33.598 -41.458 -10.938 1.00 31.48 165 SER A CA 1
ATOM 1286 C C . SER A 1 165 ? -34.397 -40.191 -10.595 1.00 31.48 165 SER A C 1
ATOM 1288 O O . SER A 1 165 ? -35.619 -40.195 -10.723 1.00 31.48 165 SER A O 1
ATOM 1290 N N . HIS A 1 166 ? -33.718 -39.081 -10.296 1.00 29.91 166 HIS A N 1
ATOM 1291 C CA . HIS A 1 166 ? -34.201 -37.727 -10.591 1.00 29.91 166 HIS A CA 1
ATOM 1292 C C . HIS A 1 166 ? -33.008 -36.785 -10.790 1.00 29.91 166 HIS A C 1
ATOM 1294 O O . HIS A 1 166 ? -32.156 -36.640 -9.917 1.00 29.91 166 HIS A O 1
ATOM 1300 N N . GLY A 1 167 ? -32.943 -36.182 -11.979 1.00 32.28 167 GLY A N 1
ATOM 1301 C CA . GLY A 1 167 ? -31.943 -35.187 -12.340 1.00 32.28 167 GLY A CA 1
ATOM 1302 C C . GLY A 1 167 ? -32.13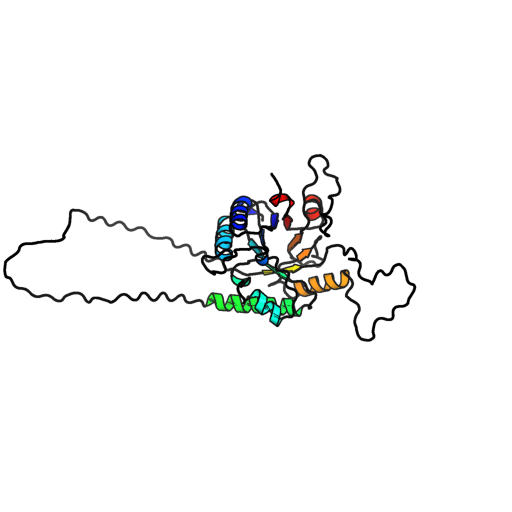7 -33.870 -11.595 1.00 32.28 167 GLY A C 1
ATOM 1303 O O . GLY A 1 167 ? -33.265 -33.475 -11.307 1.00 32.28 167 GLY A O 1
ATOM 1304 N N . LEU A 1 168 ? -31.024 -33.187 -11.338 1.00 28.98 168 LEU A N 1
ATOM 1305 C CA . LEU A 1 168 ? -30.982 -31.774 -10.988 1.00 28.98 168 LEU A CA 1
ATOM 1306 C C . LEU A 1 168 ? -29.825 -31.126 -11.751 1.00 28.98 168 LEU A C 1
ATOM 1308 O O . LEU A 1 168 ? -28.665 -31.516 -11.623 1.00 28.98 168 LEU A O 1
ATOM 1312 N N . GLU A 1 169 ? -30.205 -30.172 -12.590 1.00 28.61 169 GLU A N 1
ATOM 1313 C CA . GLU A 1 169 ? -29.358 -29.297 -13.386 1.00 28.61 169 GLU A CA 1
ATOM 1314 C C . GLU A 1 169 ? -28.489 -28.430 -12.464 1.00 28.61 169 GLU A C 1
ATOM 1316 O O . GLU A 1 169 ? -28.986 -27.788 -11.537 1.00 28.61 169 GLU A O 1
ATOM 1321 N N . ALA A 1 170 ? -27.181 -28.401 -12.722 1.00 30.11 170 ALA A N 1
ATOM 1322 C CA . ALA A 1 170 ? -26.264 -27.482 -12.065 1.00 30.11 170 ALA A CA 1
ATOM 1323 C C . ALA A 1 170 ? -26.150 -26.204 -12.906 1.00 30.11 170 ALA A C 1
ATOM 1325 O O . ALA A 1 170 ? -25.551 -26.200 -13.981 1.00 30.11 170 ALA A O 1
ATOM 1326 N N . HIS A 1 171 ? -26.736 -25.122 -12.395 1.00 31.84 171 HIS A N 1
ATOM 1327 C CA . HIS A 1 171 ? -26.398 -23.756 -12.779 1.00 31.84 171 HIS A CA 1
ATOM 1328 C C . HIS A 1 171 ? -24.934 -23.482 -12.408 1.00 31.84 171 HIS A C 1
ATOM 1330 O O . HIS A 1 171 ? -24.596 -23.438 -11.226 1.00 31.84 171 HIS A O 1
ATOM 1336 N N . ASP A 1 172 ? -24.081 -23.291 -13.412 1.00 31.25 172 ASP A N 1
ATOM 1337 C CA . ASP A 1 172 ? -22.689 -22.877 -13.234 1.00 31.25 172 ASP A CA 1
ATOM 1338 C C . ASP A 1 172 ? -22.563 -21.383 -13.577 1.00 31.25 172 ASP A C 1
ATOM 1340 O O . ASP A 1 172 ? -22.483 -20.989 -14.743 1.00 31.25 172 ASP A O 1
ATOM 1344 N N . GLU A 1 173 ? -22.607 -20.523 -12.556 1.00 34.31 173 GLU A N 1
ATOM 1345 C CA . GLU A 1 173 ? -22.241 -19.112 -12.693 1.00 34.31 173 GLU A CA 1
ATOM 1346 C C . GLU A 1 173 ? -20.724 -18.955 -12.530 1.00 34.31 173 GLU A C 1
ATOM 1348 O O . GLU A 1 173 ? -20.171 -18.876 -11.429 1.00 34.31 173 GLU A O 1
ATOM 1353 N N . MET A 1 174 ? -20.039 -18.852 -13.669 1.00 38.47 174 MET A N 1
ATOM 1354 C CA . MET A 1 174 ? -18.657 -18.398 -13.752 1.00 38.47 174 MET A CA 1
ATOM 1355 C C . MET A 1 174 ? -18.524 -16.947 -13.268 1.00 38.47 174 MET A C 1
ATOM 1357 O O . MET A 1 174 ? -18.880 -16.008 -13.974 1.00 38.47 174 MET A O 1
ATOM 1361 N N . ASN A 1 175 ? -17.883 -16.749 -12.116 1.00 34.09 175 ASN A N 1
ATOM 1362 C CA . ASN A 1 175 ? -17.304 -15.461 -11.725 1.00 34.09 175 ASN A CA 1
ATOM 1363 C C . ASN A 1 175 ? -15.838 -15.633 -11.295 1.00 34.09 175 ASN A C 1
ATOM 1365 O O . ASN A 1 175 ? -15.464 -15.545 -10.122 1.00 34.09 175 ASN A O 1
ATOM 1369 N N . ILE A 1 176 ? -14.965 -15.878 -12.278 1.00 40.94 176 ILE A N 1
ATOM 1370 C CA . ILE A 1 176 ? -13.512 -15.768 -12.100 1.00 40.94 176 ILE A CA 1
ATOM 1371 C C . ILE A 1 176 ? -13.146 -14.283 -12.219 1.00 40.94 176 ILE A C 1
ATOM 1373 O O . ILE A 1 176 ? -12.846 -13.766 -13.296 1.00 40.94 176 ILE A O 1
ATOM 1377 N N . GLY A 1 177 ? -13.206 -13.583 -11.084 1.00 40.84 177 GLY A N 1
ATOM 1378 C CA . GLY A 1 177 ? -12.757 -12.198 -10.955 1.00 40.84 177 GLY A CA 1
ATOM 1379 C C . GLY A 1 177 ? -11.282 -12.055 -11.342 1.00 40.84 177 GLY A C 1
ATOM 1380 O O . GLY A 1 177 ? -10.400 -12.677 -10.745 1.00 40.84 177 GLY A O 1
ATOM 1381 N N . ARG A 1 178 ? -11.019 -11.239 -12.366 1.00 40.47 178 ARG A N 1
ATOM 1382 C CA . ARG A 1 178 ? -9.677 -10.890 -12.851 1.00 40.47 178 ARG A CA 1
ATOM 1383 C C . ARG A 1 178 ? -8.942 -10.082 -11.776 1.00 40.47 178 ARG A C 1
ATOM 1385 O O . ARG A 1 178 ? -9.477 -9.093 -11.288 1.00 40.47 178 ARG A O 1
ATOM 1392 N N . LYS A 1 179 ? -7.716 -10.483 -11.423 1.00 51.09 179 LYS A N 1
ATOM 1393 C CA . LYS A 1 179 ? -6.854 -9.737 -10.492 1.00 51.09 179 LYS A CA 1
ATOM 1394 C C . LYS A 1 179 ? -5.859 -8.867 -11.257 1.00 51.09 179 LYS A C 1
ATOM 1396 O O . LYS A 1 179 ? -5.109 -9.376 -12.087 1.00 51.09 179 LYS A O 1
ATOM 1401 N N . ALA A 1 180 ? -5.824 -7.581 -10.933 1.00 39.16 180 ALA A N 1
ATOM 1402 C CA . ALA A 1 180 ? -4.740 -6.674 -11.273 1.00 39.16 180 ALA A CA 1
ATOM 1403 C C . ALA A 1 180 ? -4.041 -6.287 -9.963 1.00 39.16 180 ALA A C 1
ATOM 1405 O O . A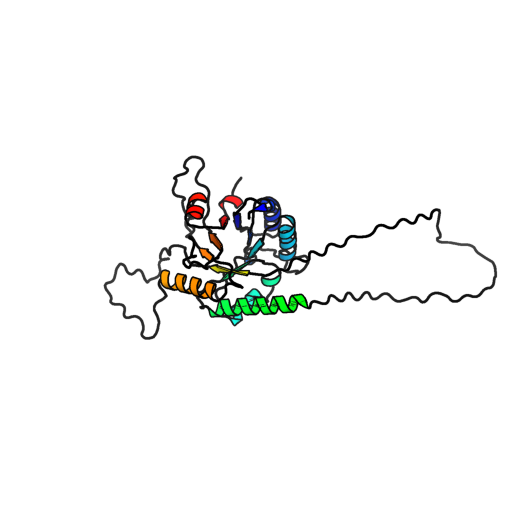LA A 1 180 ? -4.705 -5.803 -9.052 1.00 39.16 180 ALA A O 1
ATOM 1406 N N . SER A 1 181 ? -2.736 -6.551 -9.849 1.00 44.81 181 SER A N 1
ATOM 1407 C CA . SER A 1 181 ? -1.902 -5.915 -8.823 1.00 44.81 181 SER A CA 1
ATOM 1408 C C . SER A 1 181 ? -1.614 -4.482 -9.292 1.00 44.81 181 SER A C 1
ATOM 1410 O O . SER A 1 181 ? -1.278 -4.306 -10.468 1.00 44.81 181 SER A O 1
ATOM 1412 N N . ILE A 1 182 ? -1.867 -3.483 -8.449 1.00 68.31 182 ILE A N 1
ATOM 1413 C CA . ILE A 1 182 ? -1.853 -2.047 -8.774 1.00 68.31 182 ILE A CA 1
ATOM 1414 C C . ILE A 1 182 ? -0.827 -1.346 -7.865 1.00 68.31 182 ILE A C 1
ATOM 1416 O O . ILE A 1 182 ? -0.589 -1.802 -6.748 1.00 68.31 182 ILE A O 1
ATOM 1420 N N . VAL A 1 183 ? -0.181 -0.273 -8.325 1.00 65.44 183 VAL A N 1
ATOM 1421 C CA . VAL A 1 183 ? 0.841 0.442 -7.539 1.00 65.44 183 VAL A CA 1
ATOM 1422 C C . VAL A 1 183 ? 0.319 1.782 -7.034 1.00 65.44 183 VAL A C 1
ATOM 1424 O O . VAL A 1 183 ? -0.315 2.523 -7.778 1.00 65.44 183 VAL A O 1
ATOM 1427 N N . SER A 1 184 ? 0.607 2.116 -5.777 1.00 59.09 184 SER A N 1
ATOM 1428 C CA . SER A 1 184 ? 0.523 3.486 -5.263 1.00 59.09 184 SER A CA 1
ATOM 1429 C C . SER A 1 184 ? 1.922 4.097 -5.172 1.00 59.09 184 SER A C 1
ATOM 1431 O O . SER A 1 184 ? 2.851 3.440 -4.702 1.00 59.09 184 SER A O 1
ATOM 1433 N N . ILE A 1 185 ? 2.100 5.353 -5.567 1.00 63.59 185 ILE A N 1
ATOM 1434 C CA . ILE A 1 185 ? 3.379 6.047 -5.387 1.00 63.59 185 ILE A CA 1
ATOM 1435 C C . ILE A 1 185 ? 3.437 6.616 -3.969 1.00 63.59 185 ILE A C 1
ATOM 1437 O O . ILE A 1 185 ? 2.536 7.331 -3.533 1.00 63.59 185 ILE A O 1
ATOM 1441 N N . THR A 1 186 ? 4.497 6.296 -3.231 1.00 62.88 186 THR A N 1
ATOM 1442 C CA . THR A 1 186 ? 4.722 6.894 -1.915 1.00 62.88 186 THR A CA 1
ATOM 1443 C C . THR A 1 186 ? 5.361 8.259 -2.105 1.00 62.88 186 THR A C 1
ATOM 1445 O O . THR A 1 186 ? 6.531 8.362 -2.486 1.00 62.88 186 THR A O 1
ATOM 1448 N N . THR A 1 187 ? 4.596 9.310 -1.817 1.00 43.62 187 THR A N 1
ATOM 1449 C CA . THR A 1 187 ? 5.168 10.646 -1.656 1.00 43.62 187 THR A CA 1
ATOM 1450 C C . THR A 1 187 ? 5.725 10.765 -0.245 1.00 43.62 187 THR A C 1
ATOM 1452 O O . THR A 1 187 ? 5.120 10.297 0.722 1.00 43.62 187 THR A O 1
ATOM 1455 N N . VAL A 1 188 ? 6.928 11.320 -0.116 1.00 49.75 188 VAL A N 1
ATOM 1456 C CA . VAL A 1 188 ? 7.504 11.603 1.199 1.00 49.75 188 VAL A CA 1
ATOM 1457 C C . VAL A 1 188 ? 6.829 12.877 1.685 1.00 49.75 188 VAL A C 1
ATOM 1459 O O . VAL A 1 188 ? 7.291 13.964 1.388 1.00 49.75 188 VAL A O 1
ATOM 1462 N N . SER A 1 189 ? 5.697 12.734 2.368 1.00 35.62 189 SER A N 1
ATOM 1463 C CA . SER A 1 189 ? 4.968 13.850 2.985 1.00 35.62 189 SER A CA 1
ATOM 1464 C C . SER A 1 189 ? 5.145 13.876 4.508 1.00 35.62 189 SER A C 1
ATOM 1466 O O . SER A 1 189 ? 4.331 14.452 5.226 1.00 35.62 189 SER A O 1
ATOM 1468 N N . GLN A 1 190 ? 6.134 13.144 5.033 1.00 37.94 190 GLN A N 1
ATOM 1469 C CA . GLN A 1 190 ? 6.543 13.282 6.426 1.00 37.94 190 GLN A CA 1
ATOM 1470 C C . GLN A 1 190 ? 7.480 14.479 6.488 1.00 37.94 190 GLN A C 1
ATOM 1472 O O . GLN A 1 190 ? 8.527 14.450 5.841 1.00 37.94 190 GLN A O 1
ATOM 1477 N N . HIS A 1 191 ? 7.106 15.506 7.256 1.00 32.91 191 HIS A N 1
ATOM 1478 C CA . HIS A 1 191 ? 8.001 16.617 7.546 1.00 32.91 191 HIS A CA 1
ATOM 1479 C C . HIS A 1 191 ? 9.341 16.056 8.017 1.00 32.91 191 HIS A C 1
ATOM 1481 O O . HIS A 1 191 ? 9.422 15.346 9.022 1.00 32.91 191 HIS A O 1
ATOM 1487 N N . PHE A 1 192 ? 10.380 16.337 7.238 1.00 31.55 192 PHE A N 1
ATOM 1488 C CA . PHE A 1 192 ? 11.736 15.948 7.561 1.00 31.55 192 PHE A CA 1
ATOM 1489 C C . PHE A 1 192 ? 12.167 16.796 8.757 1.00 31.55 192 PHE A C 1
ATOM 1491 O O . PHE A 1 192 ? 12.595 17.937 8.598 1.00 31.55 192 PHE A O 1
ATOM 1498 N N . GLU A 1 193 ? 12.049 16.268 9.972 1.00 33.19 193 GLU A N 1
ATOM 1499 C CA . GLU A 1 193 ? 12.914 16.767 11.032 1.00 33.19 193 GLU A CA 1
ATOM 1500 C C . GLU A 1 193 ? 14.342 16.383 10.629 1.00 33.19 193 GLU A C 1
ATOM 1502 O O . GLU A 1 193 ? 14.596 15.201 10.365 1.00 33.19 193 GLU A O 1
ATOM 1507 N N . PRO A 1 194 ? 15.279 17.342 10.504 1.00 28.09 194 PRO A N 1
ATOM 1508 C CA . PRO A 1 194 ? 16.647 17.022 10.149 1.00 28.09 194 PRO A CA 1
ATOM 1509 C C . PRO A 1 194 ? 17.190 16.063 11.203 1.00 28.09 194 PRO A C 1
ATOM 1511 O O . PRO A 1 194 ? 17.453 16.447 12.340 1.00 28.09 194 PRO A O 1
ATOM 1514 N N . ALA A 1 195 ? 17.349 14.796 10.832 1.00 31.23 195 ALA A N 1
ATOM 1515 C CA . ALA A 1 195 ? 17.947 13.787 11.685 1.00 31.23 195 ALA A CA 1
ATOM 1516 C C . ALA A 1 195 ? 19.443 14.080 11.817 1.00 31.23 195 ALA A C 1
ATOM 1518 O O . ALA A 1 195 ? 20.219 13.421 11.139 1.00 31.23 195 ALA A O 1
ATOM 1519 N N . ASN A 1 196 ? 19.828 15.106 12.596 1.00 35.28 196 ASN A N 1
ATOM 1520 C CA . ASN A 1 196 ? 21.203 15.542 12.881 1.00 35.28 196 ASN A CA 1
ATOM 1521 C C . ASN A 1 196 ? 22.199 15.169 11.771 1.00 35.28 196 ASN A C 1
ATOM 1523 O O . ASN A 1 196 ? 23.244 14.559 12.002 1.00 35.28 196 ASN A O 1
ATOM 1527 N N . SER A 1 197 ? 21.828 15.503 10.534 1.00 31.45 197 SER A N 1
ATOM 1528 C CA . SER A 1 197 ? 22.722 15.430 9.398 1.00 31.45 197 SER A CA 1
ATOM 1529 C C . SER A 1 197 ? 23.704 16.578 9.605 1.00 31.45 197 SER A C 1
ATOM 1531 O O . SER A 1 197 ? 23.258 17.658 9.999 1.00 31.45 197 SER A O 1
ATOM 1533 N N . PRO A 1 198 ? 25.009 16.425 9.327 1.00 33.47 198 PRO A N 1
ATOM 1534 C CA . PRO A 1 198 ? 25.982 17.514 9.464 1.00 33.47 198 PRO A CA 1
ATOM 1535 C C . PRO A 1 198 ? 25.639 18.775 8.652 1.00 33.47 198 PRO A C 1
ATOM 1537 O O . PRO A 1 198 ? 26.329 19.779 8.749 1.00 33.47 198 PRO A O 1
ATOM 1540 N N . ARG A 1 199 ? 24.570 18.738 7.853 1.00 43.91 199 ARG A N 1
ATOM 1541 C CA . ARG A 1 199 ? 24.026 19.840 7.066 1.00 43.91 199 ARG A CA 1
ATOM 1542 C C . ARG A 1 199 ? 22.996 20.678 7.833 1.00 43.91 199 ARG A C 1
ATOM 1544 O O . ARG A 1 199 ? 21.977 21.061 7.260 1.00 43.91 199 ARG A O 1
ATOM 1551 N N . SER A 1 200 ? 23.234 20.969 9.115 1.00 37.66 200 SER A N 1
ATOM 1552 C CA . SER A 1 200 ? 22.505 22.066 9.763 1.00 37.66 200 SER A CA 1
ATOM 1553 C C . SER A 1 200 ? 22.999 23.378 9.161 1.00 37.66 200 SER A C 1
ATOM 1555 O O . SER A 1 200 ? 24.103 23.831 9.454 1.00 37.66 200 SER A O 1
ATOM 1557 N N . ARG A 1 201 ? 22.182 23.980 8.295 1.00 47.84 201 ARG A N 1
ATOM 1558 C CA . ARG A 1 201 ? 22.452 25.251 7.603 1.00 47.84 201 ARG A CA 1
ATOM 1559 C C . ARG A 1 201 ? 22.371 26.481 8.528 1.00 47.84 201 ARG A C 1
ATOM 1561 O O . ARG A 1 201 ? 22.242 27.592 8.031 1.00 47.84 201 ARG A O 1
ATOM 1568 N N . SER A 1 202 ? 22.397 26.309 9.853 1.00 42.88 202 SER A N 1
ATOM 1569 C CA . SER A 1 202 ? 22.077 27.391 10.793 1.00 42.88 202 SER A CA 1
ATOM 1570 C C . SER A 1 202 ? 23.260 28.102 11.450 1.00 42.88 202 SER A C 1
ATOM 1572 O O . SER A 1 202 ? 23.010 29.145 12.037 1.00 42.88 202 SER A O 1
ATOM 1574 N N . ASP A 1 203 ? 24.508 27.618 11.361 1.00 40.88 203 ASP A N 1
ATOM 1575 C CA . ASP A 1 203 ? 25.603 28.205 12.170 1.00 40.88 203 ASP A CA 1
ATOM 1576 C C . ASP A 1 203 ? 26.882 28.611 11.421 1.00 40.88 203 ASP A C 1
ATOM 1578 O O . ASP A 1 203 ? 27.825 29.091 12.051 1.00 40.88 203 ASP A O 1
ATOM 1582 N N . PHE A 1 204 ? 26.945 28.490 10.093 1.00 40.25 204 PHE A N 1
ATOM 1583 C CA . PHE A 1 204 ? 28.131 28.918 9.348 1.00 40.25 204 PHE A CA 1
ATOM 1584 C C . PHE A 1 204 ? 27.749 29.641 8.053 1.00 40.25 204 PHE A C 1
ATOM 1586 O O . PHE A 1 204 ? 27.259 29.015 7.117 1.00 40.25 204 PHE A O 1
ATOM 1593 N N . ASP A 1 205 ? 28.018 30.953 8.007 1.00 42.84 205 ASP A N 1
ATOM 1594 C CA . ASP A 1 205 ? 28.105 31.786 6.793 1.00 42.84 205 ASP A CA 1
ATOM 1595 C C . ASP A 1 205 ? 29.267 31.295 5.908 1.00 42.84 205 ASP A C 1
ATOM 1597 O O . ASP A 1 205 ? 30.300 31.949 5.750 1.00 42.84 205 ASP A O 1
ATOM 1601 N N . ILE A 1 206 ? 29.144 30.085 5.376 1.00 47.03 206 ILE A N 1
ATOM 1602 C CA . ILE A 1 206 ? 30.038 29.554 4.358 1.00 47.03 206 ILE A CA 1
ATOM 1603 C C . ILE A 1 206 ? 29.174 29.394 3.115 1.00 47.03 206 ILE A C 1
ATOM 1605 O O . ILE A 1 206 ? 28.245 28.587 3.099 1.00 47.03 206 ILE A O 1
ATOM 1609 N N . GLU A 1 207 ? 29.467 30.188 2.084 1.00 48.81 207 GLU A N 1
ATOM 1610 C CA . GLU A 1 207 ? 29.007 29.930 0.719 1.00 48.81 207 GLU A CA 1
ATOM 1611 C C . GLU A 1 207 ? 29.574 28.568 0.295 1.00 48.81 207 GLU A C 1
ATOM 1613 O O . GLU A 1 207 ? 30.691 28.452 -0.204 1.00 48.81 207 GLU A O 1
ATOM 1618 N N . GLU A 1 208 ? 28.841 27.501 0.607 1.00 52.31 208 GLU A N 1
ATOM 1619 C CA . GLU A 1 208 ? 29.188 26.144 0.214 1.00 52.31 208 GLU A CA 1
ATOM 1620 C C . GLU A 1 208 ? 28.867 26.020 -1.282 1.00 52.31 208 GLU A C 1
ATOM 1622 O O . GLU A 1 208 ? 27.728 25.767 -1.674 1.00 52.31 208 GLU A O 1
ATOM 1627 N N . GLU A 1 209 ? 29.860 26.282 -2.138 1.00 52.25 209 GLU A N 1
ATOM 1628 C CA . GLU A 1 209 ? 29.757 25.985 -3.567 1.00 52.25 209 GLU A CA 1
ATOM 1629 C C . GLU A 1 209 ? 29.447 24.490 -3.726 1.00 52.25 209 GLU A C 1
ATOM 1631 O O . GLU A 1 209 ? 30.248 23.625 -3.356 1.00 52.25 209 GLU A O 1
ATOM 1636 N N . ALA A 1 210 ? 28.260 24.181 -4.259 1.00 54.41 210 ALA A N 1
ATOM 1637 C CA . ALA A 1 210 ? 27.876 22.820 -4.604 1.00 54.41 210 ALA A CA 1
ATOM 1638 C C . ALA A 1 210 ? 28.969 22.182 -5.477 1.00 54.41 210 ALA A C 1
ATOM 1640 O O . ALA A 1 210 ? 29.498 22.815 -6.396 1.00 54.41 210 ALA A O 1
ATOM 1641 N N . TYR A 1 211 ? 29.325 20.926 -5.188 1.00 50.62 211 TYR A N 1
ATOM 1642 C CA . TYR A 1 211 ? 30.365 20.223 -5.940 1.00 50.62 211 TYR A CA 1
ATOM 1643 C C . TYR A 1 211 ? 30.007 20.227 -7.439 1.00 50.62 211 TYR A C 1
ATOM 1645 O O . TYR A 1 211 ? 28.925 19.747 -7.793 1.00 50.62 211 TYR A O 1
ATOM 1653 N N . PRO A 1 212 ? 30.878 20.733 -8.334 1.00 41.19 212 PRO A N 1
ATOM 1654 C CA . PRO A 1 212 ? 30.539 20.873 -9.745 1.00 41.19 212 PRO A CA 1
ATOM 1655 C C . PRO A 1 212 ? 30.146 19.523 -10.358 1.00 41.19 212 PRO A C 1
ATOM 1657 O O . PRO A 1 212 ? 30.947 18.588 -10.374 1.00 41.19 212 PRO A O 1
ATOM 1660 N N . GLY A 1 213 ? 28.917 19.424 -10.871 1.00 50.84 213 GLY A N 1
ATOM 1661 C CA . GLY A 1 213 ? 28.389 18.213 -11.510 1.00 50.84 213 GLY A CA 1
ATOM 1662 C C . GLY A 1 213 ? 27.591 17.271 -10.601 1.00 50.84 213 GLY A C 1
ATOM 1663 O O . GLY A 1 213 ? 27.216 16.194 -11.059 1.00 50.84 213 GLY A O 1
ATOM 1664 N N . ILE A 1 214 ? 27.324 17.648 -9.347 1.00 48.06 214 ILE A N 1
ATOM 1665 C CA . ILE A 1 214 ? 26.342 16.972 -8.491 1.00 48.06 214 ILE A CA 1
ATOM 1666 C C . ILE A 1 214 ? 25.135 17.899 -8.353 1.00 48.06 214 ILE A C 1
ATOM 1668 O O . ILE A 1 214 ? 25.243 18.950 -7.724 1.00 48.06 214 ILE A O 1
ATOM 1672 N N . ASP A 1 215 ? 24.003 17.512 -8.943 1.00 52.38 215 ASP A N 1
ATOM 1673 C CA . ASP A 1 215 ? 22.736 18.219 -8.739 1.00 52.38 215 ASP A CA 1
ATOM 1674 C C . ASP A 1 215 ? 22.369 18.192 -7.246 1.00 52.38 215 ASP A C 1
ATOM 1676 O O . ASP A 1 215 ? 22.507 17.159 -6.577 1.00 52.38 215 ASP A O 1
ATOM 1680 N N . GLU A 1 216 ? 21.924 19.332 -6.707 1.00 51.47 216 GLU A N 1
ATOM 1681 C CA . GLU A 1 216 ? 21.383 19.376 -5.348 1.00 51.47 216 GLU A CA 1
ATOM 1682 C C . GLU A 1 216 ? 20.194 18.411 -5.231 1.00 51.47 216 GLU A C 1
ATOM 1684 O O . GLU A 1 216 ? 19.445 18.188 -6.186 1.00 51.47 216 GLU A O 1
ATOM 1689 N N . ALA A 1 217 ? 20.026 17.809 -4.049 1.00 48.97 217 ALA A N 1
ATOM 1690 C CA . ALA A 1 217 ? 18.890 16.932 -3.804 1.00 48.97 217 ALA A CA 1
ATOM 1691 C C . ALA A 1 217 ? 17.584 17.707 -4.076 1.00 48.97 217 ALA A C 1
ATOM 1693 O O . ALA A 1 217 ? 17.465 18.836 -3.590 1.00 48.97 217 ALA A O 1
ATOM 1694 N N . PRO A 1 218 ? 16.620 17.131 -4.818 1.00 53.59 218 PRO A N 1
ATOM 1695 C CA . PRO A 1 218 ? 15.385 17.823 -5.162 1.00 53.59 218 PRO A CA 1
ATOM 1696 C C . PRO A 1 218 ? 14.697 18.370 -3.915 1.00 53.59 218 PRO A C 1
ATOM 1698 O O . PRO A 1 218 ? 14.577 17.667 -2.906 1.00 53.59 218 PRO A O 1
ATOM 1701 N N . LEU A 1 219 ? 14.227 19.614 -3.991 1.00 57.22 219 LEU A N 1
ATOM 1702 C CA . LEU A 1 219 ? 13.361 20.173 -2.961 1.00 57.22 219 LEU A CA 1
ATOM 1703 C C . LEU A 1 219 ? 12.064 19.345 -2.897 1.00 57.22 219 LEU A C 1
ATOM 1705 O O . LEU A 1 219 ? 11.623 18.774 -3.894 1.00 57.22 219 LEU A O 1
ATOM 1709 N N . GLU A 1 220 ? 11.435 19.279 -1.722 1.00 60.03 220 GLU A N 1
ATOM 1710 C CA . GLU A 1 220 ? 10.253 18.435 -1.447 1.00 60.03 220 GLU A CA 1
ATOM 1711 C C . GLU A 1 220 ? 9.115 18.620 -2.475 1.00 60.03 220 GLU A C 1
ATOM 1713 O O . GLU A 1 220 ? 8.444 17.657 -2.860 1.00 60.03 220 GLU A O 1
ATOM 1718 N N . ARG A 1 221 ? 8.952 19.849 -2.989 1.00 63.66 221 ARG A N 1
ATOM 1719 C CA . ARG A 1 221 ? 7.979 20.170 -4.043 1.00 63.66 221 ARG A CA 1
ATOM 1720 C C . ARG A 1 221 ? 8.340 19.562 -5.398 1.00 63.66 221 ARG A C 1
ATOM 1722 O O . ARG A 1 221 ? 7.486 18.921 -5.998 1.00 63.66 221 ARG A O 1
ATOM 1729 N N . ASP A 1 222 ? 9.594 19.665 -5.825 1.00 78.44 222 ASP A N 1
ATOM 1730 C CA . ASP A 1 222 ? 10.046 19.116 -7.112 1.00 78.44 222 ASP A CA 1
ATOM 1731 C C . ASP A 1 222 ? 9.924 17.585 -7.138 1.00 78.44 222 ASP A C 1
ATOM 1733 O O . ASP A 1 222 ? 9.551 16.987 -8.149 1.00 78.44 222 ASP A O 1
ATOM 1737 N N . TYR A 1 223 ? 10.184 16.933 -5.999 1.00 81.62 223 TYR A N 1
ATOM 1738 C CA . TYR A 1 223 ? 10.000 15.489 -5.856 1.00 81.62 223 TYR A CA 1
ATOM 1739 C C . TYR A 1 223 ? 8.523 15.080 -5.944 1.00 81.62 223 TYR A C 1
ATOM 1741 O O . TYR A 1 223 ? 8.185 14.094 -6.608 1.00 81.62 223 TYR A O 1
ATOM 1749 N N . THR A 1 224 ? 7.637 15.827 -5.282 1.00 87.12 224 THR A N 1
ATOM 1750 C CA . THR A 1 224 ? 6.192 15.561 -5.305 1.00 87.12 224 THR A CA 1
ATOM 1751 C C . THR A 1 224 ? 5.629 15.743 -6.712 1.00 87.12 224 THR A C 1
ATOM 1753 O O . THR A 1 224 ? 4.938 14.854 -7.211 1.00 87.12 224 THR A O 1
ATOM 1756 N N . ASP A 1 225 ? 6.013 16.818 -7.399 1.00 89.19 225 ASP A N 1
ATOM 1757 C CA . ASP A 1 225 ? 5.596 17.089 -8.775 1.00 89.19 225 ASP A CA 1
ATOM 1758 C C . ASP A 1 225 ? 6.078 15.985 -9.734 1.00 89.19 225 ASP A C 1
ATOM 1760 O O . ASP A 1 225 ? 5.319 15.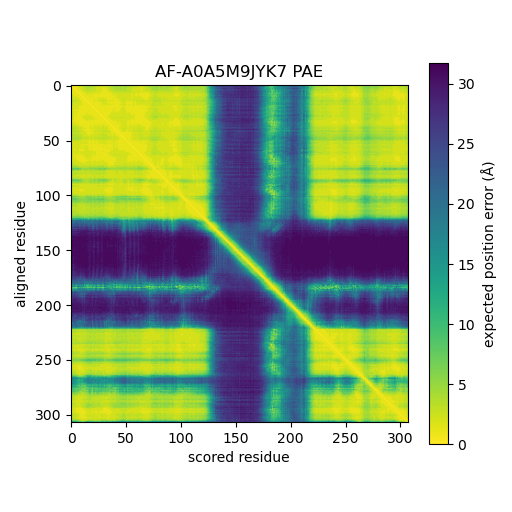514 -10.585 1.00 89.19 225 ASP A O 1
ATOM 1764 N N . ALA A 1 226 ? 7.303 15.476 -9.549 1.00 88.62 226 ALA A N 1
ATOM 1765 C CA . ALA A 1 226 ? 7.815 14.339 -10.316 1.00 88.62 226 ALA A CA 1
ATOM 1766 C C . ALA A 1 226 ? 7.028 13.036 -10.061 1.00 88.62 226 ALA A C 1
ATOM 1768 O O . ALA A 1 226 ? 6.796 12.256 -10.992 1.00 88.62 226 ALA A O 1
ATOM 1769 N N . CYS A 1 227 ? 6.586 12.795 -8.820 1.00 90.44 227 CYS A N 1
ATOM 1770 C CA . CYS A 1 227 ? 5.718 11.662 -8.489 1.00 90.44 227 CYS A CA 1
ATOM 1771 C C . CYS A 1 227 ? 4.367 11.768 -9.207 1.00 90.44 227 CYS A C 1
ATOM 1773 O O . CYS A 1 227 ? 3.910 10.788 -9.799 1.00 90.44 227 CYS A O 1
ATOM 1775 N N . VAL A 1 228 ? 3.751 12.953 -9.184 1.00 92.38 228 VAL A N 1
ATOM 1776 C CA . VAL A 1 228 ? 2.465 13.215 -9.845 1.00 92.38 228 VAL A CA 1
ATOM 1777 C C . VAL A 1 228 ? 2.589 13.058 -11.361 1.00 92.38 228 VAL A C 1
ATOM 1779 O O . VAL A 1 228 ? 1.787 12.350 -11.971 1.00 92.38 228 VAL A O 1
ATOM 1782 N N . ALA A 1 229 ? 3.635 13.624 -11.969 1.00 92.75 229 ALA A N 1
ATOM 1783 C CA . ALA A 1 229 ? 3.900 13.474 -13.398 1.00 92.75 229 ALA A CA 1
ATOM 1784 C C . ALA A 1 229 ? 4.040 11.994 -13.799 1.00 92.75 229 ALA A C 1
ATOM 1786 O O . ALA A 1 229 ? 3.395 11.535 -14.743 1.00 92.75 229 ALA A O 1
ATOM 1787 N N . SER A 1 230 ? 4.808 11.211 -13.033 1.00 92.06 230 SER A N 1
ATOM 1788 C CA . SER A 1 230 ? 4.973 9.778 -13.296 1.00 92.06 230 SER A CA 1
ATOM 1789 C C . SER A 1 230 ? 3.670 8.987 -13.129 1.00 92.06 230 SER A C 1
ATOM 1791 O O . SER A 1 230 ? 3.396 8.094 -13.935 1.00 92.06 230 SER A O 1
ATOM 1793 N N . ALA A 1 231 ? 2.836 9.327 -12.140 1.00 92.62 231 ALA A N 1
ATOM 1794 C CA . ALA A 1 231 ? 1.515 8.720 -11.972 1.00 92.62 231 ALA A CA 1
ATOM 1795 C C . ALA A 1 231 ? 0.600 8.995 -13.175 1.00 92.62 231 ALA A C 1
ATOM 1797 O O . ALA A 1 231 ? -0.059 8.078 -13.670 1.00 92.62 231 ALA A O 1
ATOM 1798 N N . ARG A 1 232 ? 0.598 10.233 -13.689 1.00 94.31 232 ARG A N 1
ATOM 1799 C CA . ARG A 1 232 ? -0.181 10.639 -14.873 1.00 94.31 232 ARG A CA 1
ATOM 1800 C C . ARG A 1 232 ? 0.254 9.918 -16.146 1.00 94.31 232 ARG A C 1
ATOM 1802 O O . ARG A 1 232 ? -0.601 9.556 -16.950 1.00 94.31 232 ARG A O 1
ATOM 1809 N N . GLU A 1 233 ? 1.542 9.632 -16.305 1.00 93.69 233 GLU A N 1
ATOM 1810 C CA . GLU A 1 233 ? 2.040 8.792 -17.406 1.00 93.69 233 GLU A CA 1
ATOM 1811 C C . GLU A 1 233 ? 1.547 7.332 -17.306 1.00 93.69 233 GLU A C 1
ATOM 1813 O O . GLU A 1 233 ? 1.434 6.641 -18.319 1.00 93.69 233 GLU A O 1
ATOM 1818 N N . HIS A 1 234 ? 1.195 6.867 -16.102 1.00 91.19 234 HIS A N 1
ATOM 1819 C CA . HIS A 1 234 ? 0.891 5.466 -15.804 1.00 91.19 234 HIS A CA 1
ATOM 1820 C C . HIS A 1 234 ? -0.511 5.238 -15.218 1.00 91.19 234 HIS A C 1
ATOM 1822 O O . HIS A 1 234 ? -0.690 4.300 -14.443 1.00 91.19 234 HIS A O 1
ATOM 1828 N N . LYS A 1 235 ? -1.537 6.004 -15.620 1.00 90.88 235 LYS A N 1
ATOM 1829 C CA . LYS A 1 235 ? -2.923 5.904 -15.084 1.00 90.88 235 LYS A CA 1
ATOM 1830 C C . LYS A 1 235 ? -3.546 4.494 -15.112 1.00 90.88 235 LYS A C 1
ATOM 1832 O O . LYS A 1 235 ? -4.464 4.200 -14.359 1.00 90.88 235 LYS A O 1
ATOM 1837 N N . GLN A 1 236 ? -3.065 3.597 -15.978 1.00 87.25 236 GLN A N 1
ATOM 1838 C CA . GLN A 1 236 ? -3.540 2.202 -16.057 1.00 87.25 236 GLN A CA 1
ATOM 1839 C C . GLN A 1 236 ? -2.884 1.258 -15.030 1.00 87.25 236 GLN A C 1
ATOM 1841 O O . GLN A 1 236 ? -3.301 0.106 -14.881 1.00 87.25 236 GLN A O 1
ATOM 1846 N N . TYR A 1 237 ? -1.824 1.708 -14.361 1.00 91.50 237 TYR A N 1
ATOM 1847 C CA . TYR A 1 237 ? -1.041 0.919 -13.412 1.00 91.50 237 TYR A CA 1
ATOM 1848 C C . TYR A 1 237 ? -0.894 1.585 -12.042 1.00 91.50 237 TYR A C 1
ATOM 1850 O O . TYR A 1 237 ? -0.882 0.884 -11.030 1.00 91.50 237 TYR A O 1
ATOM 1858 N N . VAL A 1 238 ? -0.798 2.913 -12.007 1.00 94.25 238 VAL A N 1
ATOM 1859 C CA . VAL A 1 238 ? -0.740 3.706 -10.783 1.00 94.25 238 VAL A CA 1
ATOM 1860 C C . VAL A 1 238 ? -2.157 4.109 -10.388 1.00 94.25 238 VAL A C 1
ATOM 1862 O O . VAL A 1 238 ? -2.825 4.804 -11.146 1.00 94.25 238 VAL A O 1
ATOM 1865 N N . MET A 1 239 ? -2.616 3.676 -9.209 1.00 94.56 239 MET A N 1
ATOM 1866 C CA . MET A 1 239 ? -3.943 4.057 -8.685 1.00 94.56 239 MET A CA 1
ATOM 1867 C C . MET A 1 239 ? -3.955 5.372 -7.920 1.00 94.56 239 MET A C 1
ATOM 1869 O O . MET A 1 239 ? -5.024 5.937 -7.725 1.00 94.56 239 MET A O 1
ATOM 1873 N N . GLY A 1 240 ? -2.804 5.819 -7.425 1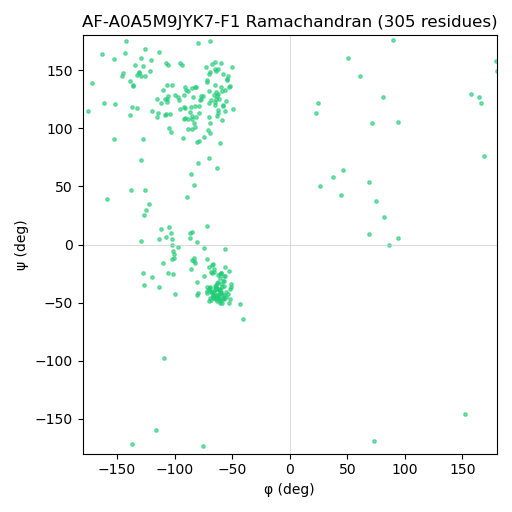.00 95.00 240 GLY A N 1
ATOM 1874 C CA . GLY A 1 240 ? -2.703 7.051 -6.657 1.00 95.00 240 GLY A CA 1
ATOM 1875 C C . GLY A 1 240 ? -1.553 7.044 -5.670 1.00 95.00 240 GLY A C 1
ATOM 1876 O O . GLY A 1 240 ? -0.495 6.482 -5.967 1.00 95.00 240 GLY A O 1
ATOM 1877 N N . PHE A 1 241 ? -1.745 7.686 -4.521 1.00 95.44 241 PHE A N 1
ATOM 1878 C CA . PHE A 1 241 ? -0.645 8.148 -3.683 1.00 95.44 241 PHE A CA 1
ATOM 1879 C C . PHE A 1 241 ? -0.789 7.752 -2.219 1.00 95.44 241 PHE A C 1
ATOM 1881 O O . PHE A 1 241 ? -1.888 7.699 -1.665 1.00 95.44 241 PHE A O 1
ATOM 1888 N N . ILE A 1 242 ? 0.361 7.535 -1.580 1.00 95.19 242 ILE A N 1
ATOM 1889 C CA . ILE A 1 242 ? 0.482 7.668 -0.130 1.00 95.19 242 ILE A CA 1
ATOM 1890 C C . ILE A 1 242 ? 0.900 9.113 0.150 1.00 95.19 242 ILE A C 1
ATOM 1892 O O . ILE A 1 242 ? 2.031 9.481 -0.179 1.00 95.19 242 ILE A O 1
ATOM 1896 N N . SER A 1 243 ? -0.010 9.921 0.697 1.00 90.56 243 SER A N 1
ATOM 1897 C CA . SER A 1 243 ? 0.160 11.371 0.901 1.00 90.56 243 SER A CA 1
ATOM 1898 C C . SER A 1 243 ? -0.673 11.878 2.089 1.00 90.56 243 SER A C 1
ATOM 1900 O O . SER A 1 243 ? -1.623 11.215 2.510 1.00 90.56 243 SER A O 1
ATOM 1902 N N . GLN A 1 244 ? -0.323 13.040 2.656 1.00 86.50 244 GLN A N 1
ATOM 1903 C CA . GLN A 1 244 ? -1.108 13.701 3.721 1.00 86.50 244 GLN A CA 1
ATOM 1904 C C . GLN A 1 244 ? -2.278 14.552 3.194 1.00 86.50 244 GLN A C 1
ATOM 1906 O O . GLN A 1 244 ? -3.167 14.906 3.964 1.00 86.50 244 GLN A O 1
ATOM 1911 N N . GLU A 1 245 ? -2.297 14.844 1.895 1.00 87.69 245 GLU A N 1
ATOM 1912 C CA . GLU A 1 245 ? -3.339 15.614 1.212 1.00 87.69 245 GLU A CA 1
ATOM 1913 C C . GLU A 1 245 ? -3.597 15.055 -0.194 1.00 87.69 245 GLU A C 1
ATOM 1915 O O . GLU A 1 245 ? -2.805 14.257 -0.714 1.00 87.69 245 GLU A O 1
ATOM 1920 N N . SER A 1 246 ? -4.714 15.448 -0.804 1.00 92.12 246 SER A N 1
ATOM 1921 C CA . SER A 1 246 ? -4.994 15.127 -2.206 1.00 92.12 246 SER A CA 1
ATOM 1922 C C . SER A 1 246 ? -3.971 15.789 -3.128 1.00 92.12 246 SER A C 1
ATOM 1924 O O . SER A 1 246 ? -3.721 16.988 -3.034 1.00 92.12 246 SER A O 1
ATOM 1926 N N . LEU A 1 247 ? -3.418 15.004 -4.054 1.00 92.56 247 LEU A N 1
ATOM 1927 C CA . LEU A 1 247 ? -2.498 15.483 -5.094 1.00 92.56 247 LEU A CA 1
ATOM 1928 C C . LEU A 1 247 ? -3.180 15.626 -6.465 1.00 92.56 247 LEU A C 1
ATOM 1930 O O . LEU A 1 247 ? -2.521 15.933 -7.459 1.00 92.56 247 LEU A O 1
ATOM 1934 N N . ASN A 1 248 ? -4.498 15.409 -6.524 1.00 93.69 248 ASN A N 1
ATOM 1935 C CA . ASN A 1 248 ? -5.293 15.643 -7.725 1.00 93.69 248 ASN A CA 1
ATOM 1936 C C . ASN A 1 248 ? -5.390 17.159 -7.960 1.00 93.69 248 ASN A C 1
ATOM 1938 O O . ASN A 1 248 ? -6.040 17.871 -7.193 1.00 93.69 248 ASN A O 1
ATOM 1942 N N . THR A 1 249 ? -4.720 17.652 -9.000 1.00 92.62 249 THR A N 1
ATOM 1943 C CA . THR A 1 249 ? -4.659 19.089 -9.336 1.00 92.62 249 THR A CA 1
ATOM 1944 C C . THR A 1 249 ? -5.219 19.392 -10.722 1.00 92.62 249 THR A C 1
ATOM 1946 O O . THR A 1 249 ? -5.762 20.479 -10.926 1.00 92.62 249 THR A O 1
ATOM 1949 N N . ASP A 1 250 ? -5.156 18.432 -11.646 1.00 93.00 250 ASP A N 1
ATOM 1950 C CA . ASP A 1 250 ? -5.725 18.550 -12.987 1.00 93.00 250 ASP A CA 1
ATOM 1951 C C . ASP A 1 250 ? -7.153 17.976 -13.021 1.00 93.00 250 ASP A C 1
ATOM 1953 O O . ASP A 1 250 ? -7.524 17.109 -12.231 1.00 93.00 250 ASP A O 1
ATOM 1957 N N . ALA A 1 251 ? -7.985 18.454 -13.951 1.00 90.56 251 ALA A N 1
ATOM 1958 C CA . ALA A 1 251 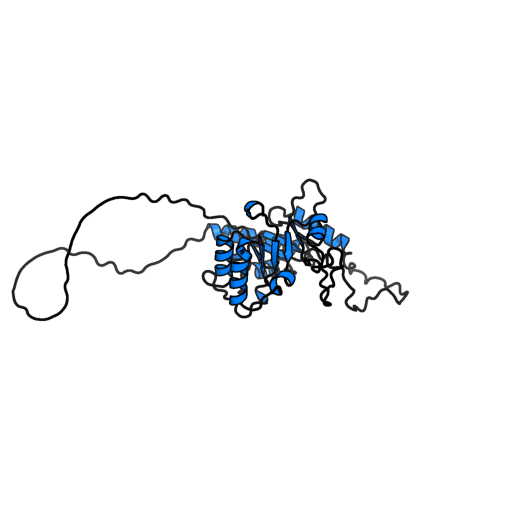? -9.404 18.080 -14.017 1.00 90.56 251 ALA A CA 1
ATOM 1959 C C . ALA A 1 251 ? -9.652 16.595 -14.354 1.00 90.56 251 ALA A C 1
ATOM 1961 O O . ALA A 1 251 ? -10.747 16.089 -14.119 1.00 90.56 251 ALA A O 1
ATOM 1962 N N . ASP A 1 252 ? -8.668 15.922 -14.949 1.00 91.94 252 ASP A N 1
ATOM 1963 C CA . ASP A 1 252 ? -8.697 14.507 -15.325 1.00 91.94 252 ASP A CA 1
ATOM 1964 C C . ASP A 1 252 ? -7.902 13.611 -14.359 1.00 91.94 252 ASP A C 1
ATOM 1966 O O . ASP A 1 252 ? -7.643 12.439 -14.665 1.00 91.94 252 ASP A O 1
ATOM 1970 N N . ASP A 1 253 ? -7.474 14.155 -13.220 1.00 94.06 253 ASP A N 1
ATOM 1971 C CA . ASP A 1 253 ? -6.901 13.369 -12.139 1.00 94.06 253 ASP A CA 1
ATOM 1972 C C . ASP A 1 253 ? -8.012 12.623 -11.379 1.00 94.06 253 ASP A C 1
ATOM 1974 O O . ASP A 1 253 ? -9.002 13.211 -10.945 1.00 94.06 253 ASP A O 1
ATOM 1978 N N . ASP A 1 254 ? -7.835 11.311 -11.223 1.00 94.19 254 ASP A N 1
ATOM 1979 C CA . ASP A 1 254 ? -8.739 10.408 -10.491 1.00 94.19 254 ASP A CA 1
ATOM 1980 C C . ASP A 1 254 ? -7.899 9.429 -9.655 1.00 94.19 254 ASP A C 1
ATOM 1982 O O . ASP A 1 254 ? -8.026 8.205 -9.736 1.00 94.19 254 ASP A O 1
ATOM 1986 N N . PHE A 1 255 ? -6.915 9.976 -8.936 1.00 95.69 255 PHE A N 1
ATOM 1987 C CA . PHE A 1 255 ? -6.006 9.200 -8.104 1.00 95.69 255 PHE A CA 1
ATOM 1988 C C . PHE A 1 255 ? -6.540 9.069 -6.682 1.00 95.69 255 PHE A C 1
ATOM 1990 O O . PHE A 1 255 ? -6.944 10.055 -6.070 1.00 95.69 255 PHE A O 1
ATOM 1997 N N . ILE A 1 256 ? -6.454 7.857 -6.132 1.00 95.06 256 ILE A N 1
ATOM 1998 C CA . ILE A 1 256 ? -6.817 7.569 -4.743 1.00 95.06 256 ILE A CA 1
ATOM 1999 C C . ILE A 1 256 ? -5.702 8.044 -3.808 1.00 95.06 256 ILE A C 1
ATOM 2001 O O . ILE A 1 256 ? -4.559 7.590 -3.918 1.00 95.06 256 ILE A O 1
ATOM 2005 N N . SER A 1 257 ? -6.050 8.877 -2.832 1.00 94.44 257 SER A N 1
ATOM 2006 C CA . SER A 1 257 ? -5.163 9.290 -1.743 1.00 94.44 257 SER A CA 1
ATOM 2007 C C . SER A 1 257 ? -5.369 8.413 -0.509 1.00 94.44 257 SER A C 1
ATOM 2009 O O . SER A 1 257 ? -6.436 8.411 0.110 1.00 94.44 257 SER A O 1
ATOM 2011 N N . MET A 1 258 ? -4.329 7.667 -0.121 1.00 96.12 258 MET A N 1
ATOM 2012 C CA . MET A 1 258 ? -4.316 6.896 1.123 1.00 96.12 258 MET A CA 1
ATOM 2013 C C . MET A 1 258 ? -3.371 7.532 2.146 1.00 96.12 258 MET A C 1
ATOM 2015 O O . MET A 1 258 ? -2.182 7.700 1.873 1.00 96.12 258 MET A O 1
ATOM 2019 N N . THR A 1 259 ? -3.858 7.829 3.350 1.00 95.69 259 THR A N 1
ATOM 2020 C CA . THR A 1 259 ? -3.097 8.644 4.309 1.00 95.69 259 THR A CA 1
ATOM 2021 C C . THR A 1 259 ? -2.798 7.895 5.610 1.00 95.69 259 THR A C 1
ATOM 2023 O O . THR A 1 259 ? -3.727 7.570 6.354 1.00 95.69 259 THR A O 1
ATOM 2026 N N . PRO A 1 260 ? -1.518 7.608 5.924 1.00 94.50 260 PRO A N 1
ATOM 2027 C CA . PRO A 1 260 ? -1.103 7.080 7.220 1.00 94.50 260 PRO A CA 1
ATOM 2028 C C . PRO A 1 260 ? -1.008 8.181 8.277 1.00 94.50 260 PRO A C 1
ATOM 2030 O O . PRO A 1 260 ? -1.129 9.366 7.981 1.00 94.50 260 PRO A O 1
ATOM 2033 N N . GLY A 1 261 ? -0.761 7.784 9.526 1.00 91.94 261 GLY A N 1
ATOM 2034 C CA . GLY A 1 261 ? -0.729 8.731 10.642 1.00 91.94 261 GLY A CA 1
ATOM 2035 C C . GLY A 1 261 ? -2.127 9.183 11.049 1.00 91.94 261 GLY A C 1
ATOM 2036 O O . GLY A 1 261 ? -2.332 10.336 11.393 1.00 91.94 261 GLY A O 1
ATOM 2037 N N . CYS A 1 262 ? -3.106 8.281 11.004 1.00 93.44 262 CYS A N 1
ATOM 2038 C CA . CYS A 1 262 ? -4.454 8.556 11.480 1.00 93.44 262 CYS A CA 1
ATOM 2039 C C . CYS A 1 262 ? -4.650 7.979 12.890 1.00 93.44 262 CYS A C 1
ATOM 2041 O O . CYS A 1 262 ? -4.394 6.792 13.115 1.00 93.44 262 CYS A O 1
ATOM 2043 N N . GLN A 1 263 ? -5.125 8.802 13.826 1.00 92.50 263 GLN A N 1
ATOM 2044 C CA . GLN A 1 263 ? -5.491 8.382 15.182 1.00 92.50 263 GLN A CA 1
ATOM 2045 C C . GLN A 1 263 ? -6.709 9.178 15.668 1.00 92.50 263 GLN A C 1
ATOM 2047 O O . GLN A 1 263 ? -6.908 10.320 15.262 1.00 92.50 263 GLN A O 1
ATOM 2052 N N . LEU A 1 264 ? -7.561 8.554 16.487 1.00 91.12 264 LEU A N 1
ATOM 2053 C CA . LEU A 1 264 ? -8.687 9.255 17.104 1.00 91.12 264 LEU A CA 1
ATOM 2054 C C . LEU A 1 264 ? -8.187 10.253 18.159 1.00 91.12 264 LEU A C 1
ATOM 2056 O O . LEU A 1 264 ? -7.181 9.966 18.816 1.00 91.12 264 LEU A O 1
ATOM 2060 N N . PRO A 1 265 ? -8.880 11.393 18.335 1.00 85.25 265 PRO A N 1
ATOM 2061 C CA . PRO A 1 265 ? -8.614 12.278 19.458 1.00 85.25 265 PRO A CA 1
ATOM 2062 C C . PRO A 1 265 ? -8.835 11.545 20.794 1.00 85.25 265 PRO A C 1
ATOM 2064 O O . PRO A 1 265 ? -9.580 10.557 20.840 1.00 85.25 265 PRO A O 1
ATOM 2067 N N . PRO A 1 266 ? -8.201 12.001 21.886 1.00 82.38 266 PRO A N 1
ATOM 2068 C CA . PRO A 1 266 ? -8.525 11.545 23.233 1.00 82.38 266 PRO A CA 1
ATOM 2069 C C . PRO A 1 266 ? -10.025 11.705 23.521 1.00 82.38 266 PRO A C 1
ATOM 2071 O O . PRO A 1 266 ? -10.634 12.687 23.107 1.00 82.38 266 PRO A O 1
ATOM 2074 N N . GLU A 1 267 ? -10.617 10.782 24.286 1.00 74.94 267 GLU A N 1
ATOM 2075 C CA . GLU A 1 267 ? -12.076 10.725 24.523 1.00 74.94 267 GLU A CA 1
ATOM 2076 C C . GLU A 1 267 ? -12.693 12.008 25.112 1.00 74.94 267 GLU A C 1
ATOM 2078 O O . GLU A 1 267 ? -13.901 12.202 25.019 1.00 74.94 267 GLU A O 1
ATOM 2083 N N . ASN A 1 268 ? -11.882 12.885 25.711 1.00 75.50 268 ASN A N 1
ATOM 2084 C CA . ASN A 1 268 ? -12.341 14.095 26.394 1.00 75.50 268 ASN A CA 1
ATOM 2085 C C . ASN A 1 268 ? -11.904 15.400 25.715 1.00 75.50 268 ASN A C 1
ATOM 2087 O O . ASN A 1 268 ? -12.135 16.467 26.282 1.00 75.50 268 ASN A O 1
ATOM 2091 N N . ASP A 1 269 ? -11.251 15.330 24.553 1.00 75.50 269 ASP A N 1
ATOM 2092 C CA . ASP A 1 269 ? -10.750 16.519 23.866 1.00 75.50 269 ASP A CA 1
ATOM 2093 C C . ASP A 1 269 ? -10.662 16.288 22.350 1.00 75.50 269 ASP A C 1
ATOM 2095 O O . ASP A 1 269 ? -9.658 15.805 21.826 1.00 75.50 269 ASP A O 1
ATOM 2099 N N . GLU A 1 270 ? -11.745 16.624 21.643 1.00 68.88 270 GLU A N 1
ATOM 2100 C CA . GLU A 1 270 ? -11.838 16.496 20.183 1.00 68.88 270 GLU A CA 1
ATOM 2101 C C . GLU A 1 270 ? -10.898 17.456 19.428 1.00 68.88 270 GLU A C 1
ATOM 2103 O O . GLU A 1 270 ? -10.619 17.225 18.249 1.00 68.88 270 GLU A O 1
ATOM 2108 N N . GLU A 1 271 ? -10.391 18.500 20.097 1.00 67.69 271 GLU A N 1
ATOM 2109 C CA . GLU A 1 271 ? -9.480 19.501 19.528 1.00 67.69 271 GLU A CA 1
ATOM 2110 C C . GLU A 1 271 ? -8.015 19.289 19.944 1.00 67.69 271 GLU A C 1
ATOM 2112 O O . GLU A 1 271 ? -7.142 20.036 19.498 1.00 67.69 271 GLU A O 1
ATOM 2117 N N . ALA A 1 272 ? -7.718 18.266 20.754 1.00 71.12 272 ALA A N 1
ATOM 2118 C CA . ALA A 1 272 ? -6.359 17.996 21.202 1.00 71.12 272 ALA A CA 1
ATOM 2119 C C . ALA A 1 272 ? -5.407 17.745 20.025 1.00 71.12 272 ALA A C 1
ATOM 2121 O O . ALA A 1 272 ? -5.658 16.915 19.141 1.00 71.12 272 ALA A O 1
ATOM 2122 N N . GLU A 1 273 ? -4.252 18.412 20.062 1.00 74.44 273 GLU A N 1
ATOM 2123 C CA . GLU A 1 273 ? -3.137 18.057 19.196 1.00 74.44 273 GLU A CA 1
ATOM 2124 C C . GLU A 1 273 ? -2.650 16.649 19.547 1.00 74.44 273 GLU A C 1
ATOM 2126 O O . GLU A 1 273 ? -2.347 16.328 20.698 1.00 74.44 273 GLU A O 1
ATOM 2131 N N . LEU A 1 274 ? -2.604 15.782 18.537 1.00 80.50 274 LEU A N 1
ATOM 2132 C CA . LEU A 1 274 ? -2.182 14.403 18.717 1.00 80.50 274 LEU A CA 1
ATOM 2133 C C . LEU A 1 274 ? -0.660 14.336 18.800 1.00 80.50 274 LEU A C 1
ATOM 2135 O O . LEU A 1 274 ? 0.046 14.655 17.841 1.00 80.50 274 LEU A O 1
ATOM 2139 N N . GLU A 1 275 ? -0.156 13.859 19.934 1.00 78.44 275 GLU A N 1
ATOM 2140 C CA . GLU A 1 275 ? 1.274 13.640 20.110 1.00 78.44 275 GLU A CA 1
ATOM 2141 C C . GLU A 1 275 ? 1.791 12.543 19.173 1.00 78.44 275 GLU A C 1
ATOM 2143 O O . GLU A 1 275 ? 1.180 11.484 18.998 1.00 78.44 275 GLU A O 1
ATOM 2148 N N . GLY A 1 276 ? 2.957 12.796 18.580 1.00 80.62 276 GLY A N 1
ATOM 2149 C CA . GLY A 1 276 ? 3.688 11.805 17.805 1.00 80.62 276 GLY A CA 1
ATOM 2150 C C . GLY A 1 276 ? 4.261 10.676 18.666 1.00 80.62 276 GLY A C 1
ATOM 2151 O O . GLY A 1 276 ? 4.216 10.692 19.892 1.00 80.62 276 GLY A O 1
ATOM 2152 N N . ASP A 1 277 ? 4.863 9.675 18.028 1.00 79.12 277 ASP A N 1
ATOM 2153 C CA . ASP A 1 277 ? 5.436 8.528 18.749 1.00 79.12 277 ASP A CA 1
ATOM 2154 C C . ASP A 1 277 ? 6.884 8.721 19.237 1.00 79.12 277 ASP A C 1
ATOM 2156 O O . ASP A 1 277 ? 7.509 7.763 19.704 1.00 79.12 277 ASP A O 1
ATOM 2160 N N . GLY A 1 278 ? 7.438 9.926 19.072 1.00 78.81 278 GLY A N 1
ATOM 2161 C CA . GLY A 1 278 ? 8.839 10.243 19.368 1.00 78.81 278 GLY A CA 1
ATOM 2162 C C . GLY A 1 278 ? 9.858 9.587 18.425 1.00 78.81 278 GLY A C 1
ATOM 2163 O O . GLY A 1 278 ? 11.055 9.636 18.693 1.00 78.81 278 GLY A O 1
ATOM 2164 N N . LYS A 1 279 ? 9.409 8.952 17.333 1.00 77.38 279 LYS A N 1
ATOM 2165 C CA . LYS A 1 279 ? 10.234 8.300 16.299 1.00 77.38 279 LYS A CA 1
ATOM 2166 C C . LYS A 1 279 ? 9.895 8.804 14.891 1.00 77.38 279 LYS A C 1
ATOM 2168 O O . LYS A 1 279 ? 10.093 8.088 13.911 1.00 77.38 279 LYS A O 1
ATOM 2173 N N . GLY A 1 280 ? 9.372 10.026 14.799 1.00 74.62 280 GLY A N 1
ATOM 2174 C CA . GLY A 1 280 ? 8.997 10.670 13.541 1.00 74.62 280 GLY A CA 1
ATOM 2175 C C . GLY A 1 280 ? 7.587 10.342 13.041 1.00 74.62 280 GLY A C 1
ATOM 2176 O O . GLY A 1 280 ? 7.184 10.880 12.013 1.00 74.62 280 GLY A O 1
ATOM 2177 N N . GLN A 1 281 ? 6.795 9.512 13.739 1.00 81.75 281 GLN A N 1
ATOM 2178 C CA . GLN A 1 281 ? 5.373 9.403 13.410 1.00 81.75 281 GLN A CA 1
ATOM 2179 C C . GLN A 1 281 ? 4.623 10.604 13.977 1.00 81.75 281 GLN A C 1
ATOM 2181 O O . GLN A 1 281 ? 4.606 10.805 15.188 1.00 81.75 281 GLN A O 1
ATOM 2186 N N . GLN A 1 282 ? 3.921 11.316 13.103 1.00 84.94 282 GLN A N 1
ATOM 2187 C CA . GLN A 1 282 ? 2.927 12.327 13.460 1.00 84.94 282 GLN A CA 1
ATOM 2188 C C . GLN A 1 282 ? 1.519 11.782 13.213 1.00 84.94 282 GLN A C 1
ATOM 2190 O O . GLN A 1 282 ? 1.340 10.883 12.379 1.00 84.94 282 GLN A O 1
ATOM 2195 N N . TYR A 1 283 ? 0.530 12.312 13.933 1.00 88.19 283 TYR A N 1
ATOM 2196 C CA . TYR A 1 283 ? -0.857 11.891 13.792 1.00 88.19 283 TYR A CA 1
ATOM 2197 C C . TYR A 1 283 ? -1.798 13.056 13.506 1.00 88.19 283 TYR A C 1
ATOM 2199 O O . TYR A 1 283 ? -1.640 14.155 14.024 1.00 88.19 283 TYR A O 1
ATOM 2207 N N . ASN A 1 284 ? -2.817 12.773 12.703 1.00 90.31 284 ASN A N 1
ATOM 2208 C CA . ASN A 1 284 ? -3.946 13.642 12.420 1.00 90.31 284 ASN A CA 1
ATOM 2209 C C . ASN A 1 284 ? -5.254 12.880 12.681 1.00 90.31 284 ASN A C 1
ATOM 2211 O O . ASN A 1 284 ? -5.314 11.648 12.585 1.00 90.31 284 ASN A O 1
ATOM 2215 N N . THR A 1 285 ? -6.317 13.618 12.998 1.00 92.12 285 THR A N 1
ATOM 2216 C CA . THR A 1 285 ? -7.648 13.032 13.189 1.00 92.12 285 THR A CA 1
ATOM 2217 C C . THR A 1 285 ? -8.256 12.610 11.846 1.00 92.12 285 THR A C 1
ATOM 2219 O O . THR A 1 285 ? -7.962 13.231 10.817 1.00 92.12 285 THR A O 1
ATOM 2222 N N . PRO A 1 286 ? -9.150 11.599 11.815 1.00 92.56 286 PRO A N 1
ATOM 2223 C CA . PRO A 1 286 ? -9.819 11.198 10.578 1.00 92.56 286 PRO A CA 1
ATOM 2224 C C . PRO A 1 286 ? -10.550 12.361 9.896 1.00 92.56 286 PRO A C 1
ATOM 2226 O O . PRO A 1 286 ? -10.463 12.510 8.681 1.00 92.56 286 PRO A O 1
ATOM 2229 N N . GLY A 1 287 ? -11.224 13.218 10.676 1.00 91.31 287 GLY A N 1
ATOM 2230 C CA . GLY A 1 287 ? -11.950 14.379 10.153 1.00 91.31 287 GLY A CA 1
ATOM 2231 C C . GLY A 1 287 ? -11.036 15.375 9.438 1.00 91.31 287 GLY A C 1
ATOM 2232 O O . GLY A 1 287 ? -11.366 15.827 8.343 1.00 91.31 287 GLY A O 1
ATOM 2233 N N . LYS A 1 288 ? -9.854 15.653 10.005 1.00 91.69 288 LYS A N 1
ATOM 2234 C CA . LYS A 1 288 ? -8.848 16.516 9.372 1.00 91.69 288 LYS A CA 1
ATOM 2235 C C . LYS A 1 288 ? -8.333 15.909 8.068 1.00 91.69 288 LYS A C 1
ATOM 2237 O O . LYS A 1 288 ? -8.296 16.602 7.060 1.00 91.69 288 LYS A O 1
ATOM 2242 N N . LEU A 1 289 ? -7.983 14.621 8.070 1.00 92.19 289 LEU A N 1
ATOM 2243 C CA . LEU A 1 289 ? -7.458 13.943 6.880 1.00 92.19 289 LEU A CA 1
ATOM 2244 C C . LEU A 1 289 ? -8.478 13.903 5.739 1.00 92.19 289 LEU A C 1
ATOM 2246 O O . LEU A 1 289 ? -8.149 14.237 4.605 1.00 92.19 289 LEU A O 1
ATOM 2250 N N . VAL A 1 290 ? -9.732 13.553 6.035 1.00 92.88 290 VAL A N 1
ATOM 2251 C CA . VAL A 1 290 ? -10.813 13.569 5.036 1.00 92.88 290 VAL A CA 1
ATOM 2252 C C . VAL A 1 290 ? -11.051 14.991 4.516 1.00 92.88 290 VAL A C 1
ATOM 2254 O O . VAL A 1 290 ? -11.245 15.178 3.317 1.00 92.88 290 VAL A O 1
ATOM 2257 N N . GLY A 1 291 ? -10.960 16.008 5.381 1.00 92.06 291 GLY A N 1
ATOM 2258 C CA . GLY A 1 291 ? -11.033 17.417 4.980 1.00 92.06 291 GLY A CA 1
ATOM 2259 C C . GLY A 1 291 ? -9.913 17.864 4.029 1.00 92.06 291 GLY A C 1
ATOM 2260 O O . GLY A 1 291 ? -10.131 18.767 3.227 1.00 92.06 291 GLY A O 1
ATOM 2261 N N . LEU A 1 292 ? -8.749 17.205 4.069 1.00 91.38 292 LEU A N 1
ATOM 2262 C CA . LEU A 1 292 ? -7.617 17.421 3.154 1.00 91.38 292 LEU A CA 1
ATOM 2263 C C . LEU A 1 292 ? -7.715 16.591 1.858 1.00 91.38 292 LEU A C 1
ATOM 2265 O O . LEU A 1 292 ? -6.763 16.528 1.080 1.00 91.38 292 LEU A O 1
ATOM 2269 N N . GLY A 1 293 ? -8.859 15.945 1.614 1.00 92.31 293 GLY A N 1
ATOM 2270 C CA . GLY A 1 293 ? -9.088 15.130 0.422 1.00 92.31 293 GLY A CA 1
ATOM 2271 C C . GLY A 1 293 ? -8.518 13.714 0.517 1.00 92.31 293 GLY A C 1
ATOM 2272 O O . GLY A 1 293 ? -8.241 13.105 -0.510 1.00 92.31 293 GLY A O 1
ATOM 2273 N N . CYS A 1 294 ? -8.322 13.180 1.727 1.00 93.00 294 CYS A N 1
ATOM 2274 C CA . CYS A 1 294 ? -7.991 11.768 1.910 1.00 93.00 294 CYS A CA 1
ATOM 2275 C C . CYS A 1 294 ? -9.183 10.872 1.545 1.00 93.00 294 CYS A C 1
ATOM 2277 O O . CYS A 1 294 ? -10.252 10.973 2.155 1.00 93.00 294 CYS A O 1
ATOM 2279 N N . ASP A 1 295 ? -8.971 9.931 0.625 1.00 96.38 295 ASP A N 1
ATOM 2280 C CA . ASP A 1 295 ? -9.970 8.921 0.288 1.00 96.38 295 ASP A CA 1
ATOM 2281 C C . ASP A 1 295 ? -9.975 7.780 1.296 1.00 96.38 295 ASP A C 1
ATOM 2283 O O . ASP A 1 295 ? -11.050 7.334 1.688 1.00 96.38 295 ASP A O 1
ATOM 2287 N N . VAL A 1 296 ? -8.795 7.291 1.706 1.00 97.56 296 VAL A N 1
ATOM 2288 C CA . VAL A 1 296 ? -8.637 6.120 2.585 1.00 97.56 296 VAL A CA 1
ATOM 2289 C C . VAL A 1 296 ? -7.653 6.401 3.718 1.00 97.56 296 VAL A C 1
ATOM 2291 O O . VAL A 1 296 ? -6.453 6.558 3.497 1.00 97.56 296 VAL A O 1
ATOM 2294 N N . VAL A 1 297 ? -8.122 6.352 4.962 1.00 97.56 297 VAL A N 1
ATOM 2295 C CA . VAL A 1 297 ? -7.244 6.502 6.133 1.00 97.56 297 VAL A CA 1
ATOM 2296 C C . VAL A 1 297 ? -6.541 5.185 6.459 1.00 97.56 297 VAL A C 1
ATOM 2298 O O . VAL A 1 297 ? -7.166 4.125 6.470 1.00 97.56 297 VAL A O 1
ATOM 2301 N N . ILE A 1 298 ? -5.238 5.235 6.744 1.00 97.94 298 ILE A N 1
ATOM 2302 C CA . ILE A 1 298 ? -4.436 4.080 7.163 1.00 97.94 298 ILE A CA 1
ATOM 2303 C C . ILE A 1 298 ? -4.181 4.180 8.668 1.00 97.94 298 ILE A C 1
ATOM 2305 O O . ILE A 1 298 ? -3.434 5.042 9.139 1.00 97.94 298 ILE A O 1
ATOM 2309 N N . VAL A 1 299 ? -4.775 3.258 9.425 1.00 97.75 299 VAL A N 1
ATOM 2310 C CA . VAL A 1 299 ? -4.686 3.213 10.889 1.00 97.75 299 VAL A CA 1
ATOM 2311 C C . VAL A 1 299 ? -3.952 1.947 11.321 1.00 97.75 299 VAL A C 1
ATOM 2313 O O . VAL A 1 299 ? -4.331 0.839 10.948 1.00 97.75 299 VAL A O 1
ATOM 2316 N N . GLY A 1 300 ? -2.890 2.108 12.111 1.00 96.19 300 GLY A N 1
ATOM 2317 C CA . GLY A 1 300 ? -2.122 0.999 12.690 1.00 96.19 300 GLY A CA 1
ATOM 2318 C C . GLY A 1 300 ? -2.348 0.878 14.190 1.00 96.19 300 GLY A C 1
ATOM 2319 O O . GLY A 1 300 ? -3.345 0.321 14.644 1.00 96.19 300 GLY A O 1
ATOM 2320 N N . ARG A 1 301 ? -1.418 1.440 14.971 1.00 93.56 301 ARG A N 1
ATOM 2321 C CA . ARG A 1 301 ? -1.396 1.350 16.443 1.00 93.56 301 ARG A CA 1
ATOM 2322 C C . ARG A 1 301 ? -2.716 1.719 17.120 1.00 93.56 301 ARG A C 1
ATOM 2324 O O . ARG A 1 301 ? -3.059 1.053 18.086 1.00 93.56 301 ARG A O 1
ATOM 2331 N N . GLY A 1 302 ? -3.451 2.705 16.603 1.00 91.88 302 GLY A N 1
ATOM 2332 C CA . GLY A 1 302 ? -4.752 3.101 17.155 1.00 91.88 302 GLY A CA 1
ATOM 2333 C C . GLY A 1 302 ? -5.802 1.982 17.166 1.00 91.88 302 GLY A C 1
ATOM 2334 O O . GLY A 1 302 ? -6.692 2.012 18.000 1.00 91.88 302 GLY A O 1
ATOM 2335 N N . ILE A 1 303 ? -5.681 0.980 16.287 1.00 95.50 303 ILE A N 1
ATOM 2336 C CA . ILE A 1 303 ? -6.540 -0.218 16.283 1.00 95.50 303 ILE A CA 1
ATOM 2337 C C . ILE A 1 303 ? -5.832 -1.392 16.961 1.00 95.50 303 ILE A C 1
ATOM 2339 O O . ILE A 1 303 ? -6.441 -2.112 17.739 1.00 95.50 303 ILE A O 1
ATOM 2343 N N . LEU A 1 304 ? -4.538 -1.591 16.690 1.00 93.81 304 LEU A N 1
ATOM 2344 C CA . LEU A 1 304 ? -3.792 -2.743 17.218 1.00 93.81 304 LEU A CA 1
ATOM 2345 C C . LEU A 1 304 ? -3.597 -2.721 18.741 1.00 93.81 304 LEU A C 1
ATOM 2347 O O . LEU A 1 304 ? -3.337 -3.768 19.326 1.00 93.81 304 LEU A O 1
ATOM 2351 N N . ARG A 1 305 ? -3.637 -1.537 19.359 1.00 92.00 305 ARG A N 1
ATOM 2352 C CA . ARG A 1 305 ? -3.444 -1.338 20.804 1.00 92.00 305 ARG A CA 1
ATOM 2353 C C . ARG A 1 305 ? -4.737 -0.978 21.535 1.00 92.00 305 ARG A C 1
ATOM 2355 O O . ARG A 1 305 ? -4.658 -0.599 22.695 1.00 92.00 305 ARG A O 1
ATOM 2362 N N . ALA A 1 306 ? -5.876 -1.021 20.847 1.00 87.69 306 ALA A N 1
ATOM 2363 C CA . ALA A 1 306 ? -7.168 -0.831 21.486 1.00 87.69 306 ALA A CA 1
ATOM 2364 C C . ALA A 1 306 ? -7.501 -2.063 22.345 1.00 87.69 306 ALA A C 1
ATOM 2366 O O . ALA A 1 306 ? -7.181 -3.186 21.941 1.00 87.69 306 ALA A O 1
ATOM 2367 N N . ASP A 1 307 ? -8.098 -1.822 23.513 1.00 74.19 307 ASP A N 1
ATOM 2368 C CA . ASP A 1 307 ? -8.493 -2.854 24.483 1.00 74.19 307 ASP A CA 1
ATOM 2369 C C . ASP A 1 307 ? -9.685 -3.707 24.011 1.00 74.19 307 ASP A C 1
ATOM 2371 O O . ASP A 1 307 ? -10.582 -3.173 23.313 1.00 74.19 307 ASP A O 1
#

Mean predicted aligned error: 14.08 Å

Solvent-accessible surface area (backbone atoms only — not comparable to full-atom values): 18792 Å² total; per-residue (Å²): 75,79,94,60,76,26,47,35,25,41,42,54,86,49,53,38,51,69,58,44,53,52,49,49,59,70,48,23,72,60,28,34,30,42,32,36,49,71,90,54,25,79,61,64,40,67,47,82,77,78,14,48,49,34,49,50,48,51,48,26,65,74,39,63,32,45,37,29,38,63,72,54,43,67,44,53,28,73,59,42,29,44,64,36,63,33,79,75,77,24,45,61,82,51,28,37,29,35,32,34,39,58,86,63,35,62,56,30,55,56,30,41,48,51,47,48,52,55,50,56,56,55,65,76,66,71,76,87,79,84,85,79,91,73,88,85,78,83,81,84,82,88,86,88,84,89,83,92,86,85,90,86,89,84,89,77,88,86,86,78,91,79,88,84,91,78,90,78,87,80,87,82,83,88,77,84,78,84,84,69,62,35,34,29,43,44,49,87,65,67,83,77,70,77,77,83,51,94,77,66,86,81,82,65,101,60,89,75,76,70,61,88,93,58,81,74,80,72,52,74,64,61,50,46,52,51,51,52,52,48,37,67,78,32,63,94,42,32,52,27,33,34,34,71,45,50,82,65,80,56,96,85,54,81,57,49,21,34,22,69,41,37,36,79,53,59,98,89,36,87,81,55,83,56,77,50,77,87,76,83,47,57,44,43,39,62,69,59,36,44,73,40,50,36,61,26,44,31,29,32,64,69,62,77,70,55,132

Radius of gyration: 28.93 Å; Cα contacts (8 Å, |Δi|>4): 415; chains: 1; bounding box: 65×110×48 Å